Protein AF-A0A4Y1WSR8-F1 (afdb_monomer_lite)

pLDDT: mean 86.35, std 19.09, range [26.94, 98.19]

Organism: NCBI:txid2585118

Foldseek 3Di:
DDPPDPPPVPVPPPPLDPPCVLCVPADPQLVVVLVLLSVQFNADPVLSVLSSVLSVVLVVLVVVQCVVVVNDRDPVNVVVSVVSNLVSCVVRDDLVSLLSSQLVVQQVVLQVQLVVLLVLVVVQDVDDPVLSVLSSVLSSQLRSLLRSLCSSVVVPVPVSVVSSVVSNVVSQVVSCVVGQWHADPVSRIDRNDDPVVPDPPPPPDD

Radius of gyration: 22.35 Å; chains: 1; bounding box: 75×36×57 Å

Secondary structure (DSSP, 8-state):
-------------------TTGGGGS-HHHHHHHHHHHTTS---HHHHHHHHHHHHHHHHHHHHHHHHTTTS--HHHHHHHHHHHHHHHHHHS-HHHHHHHHHHHTHHHHHHHHHHHHHHHTTTS---HHHHHHHHHHHHHHHHHHHHHHHHTTT-HHHHHHHHHHHHHHHHHHHHHHHSEEE-TT--EEE-S-GGGS--------

Structure (mmCIF, N/CA/C/O backbone):
data_AF-A0A4Y1WSR8-F1
#
_entry.id   AF-A0A4Y1WSR8-F1
#
loop_
_atom_site.group_PDB
_atom_site.id
_atom_site.type_symbol
_atom_site.label_atom_id
_atom_site.label_alt_id
_atom_site.label_comp_id
_atom_site.label_asym_id
_atom_site.label_entity_id
_atom_site.label_seq_id
_atom_site.pdbx_PDB_ins_code
_atom_site.Cartn_x
_atom_site.Cartn_y
_atom_site.Cartn_z
_atom_site.occupancy
_atom_site.B_iso_or_equiv
_atom_site.auth_seq_id
_atom_site.auth_comp_id
_atom_site.auth_asym_id
_atom_site.auth_atom_id
_atom_site.pdbx_PDB_model_num
ATOM 1 N N . MET A 1 1 ? 21.497 21.917 -16.983 1.00 28.84 1 MET A N 1
ATOM 2 C CA . MET A 1 1 ? 22.053 20.787 -16.210 1.00 28.84 1 MET A CA 1
ATOM 3 C C . MET A 1 1 ? 21.038 20.398 -15.148 1.00 28.84 1 MET A C 1
ATOM 5 O O . MET A 1 1 ? 20.953 21.061 -14.126 1.00 28.84 1 MET A O 1
ATOM 9 N N . LEU A 1 2 ? 20.196 19.406 -15.445 1.00 28.83 2 LEU A N 1
ATOM 10 C CA . LEU A 1 2 ? 19.227 18.854 -14.498 1.00 28.83 2 LEU A CA 1
ATOM 11 C C . LEU A 1 2 ? 19.956 17.816 -13.648 1.00 28.83 2 LEU A C 1
ATOM 13 O O . LEU A 1 2 ? 20.444 16.814 -14.167 1.00 28.83 2 LEU A O 1
ATOM 17 N N . THR A 1 3 ? 20.083 18.099 -12.360 1.00 31.56 3 THR A N 1
ATOM 18 C CA . THR A 1 3 ? 20.610 17.172 -11.366 1.00 31.56 3 THR A CA 1
ATOM 19 C C . THR A 1 3 ? 19.768 15.896 -11.368 1.00 31.56 3 THR A C 1
ATOM 21 O O . THR A 1 3 ? 18.591 15.886 -11.016 1.00 31.56 3 THR A O 1
ATOM 24 N N . LEU A 1 4 ? 20.404 14.808 -11.807 1.00 37.22 4 LEU A N 1
ATOM 25 C CA . LEU A 1 4 ? 19.963 13.421 -11.699 1.00 37.22 4 LEU A CA 1
ATOM 26 C C . LEU A 1 4 ? 19.852 13.032 -10.218 1.00 37.22 4 LEU A C 1
ATOM 28 O O . LEU A 1 4 ? 20.747 12.420 -9.643 1.00 37.22 4 LEU A O 1
ATOM 32 N N . GLY A 1 5 ? 18.738 13.396 -9.594 1.00 26.94 5 GLY A N 1
ATOM 33 C CA . GLY A 1 5 ? 18.302 12.818 -8.334 1.00 26.94 5 GLY A CA 1
ATOM 34 C C . GLY A 1 5 ? 17.480 11.576 -8.630 1.00 26.94 5 GLY A C 1
ATOM 35 O O . GLY A 1 5 ? 16.286 11.665 -8.903 1.00 26.94 5 GLY A O 1
ATOM 36 N N . VAL A 1 6 ? 18.112 10.406 -8.583 1.00 36.59 6 VAL A N 1
ATOM 37 C CA . VAL A 1 6 ? 17.396 9.152 -8.358 1.00 36.59 6 VAL A CA 1
ATOM 38 C C . VAL A 1 6 ? 16.637 9.343 -7.049 1.00 36.59 6 VAL A C 1
ATOM 40 O O . VAL A 1 6 ? 17.219 9.203 -5.978 1.00 36.59 6 VAL A O 1
ATOM 43 N N . ALA A 1 7 ? 15.343 9.652 -7.118 1.00 33.47 7 ALA A N 1
ATOM 44 C CA . ALA A 1 7 ? 14.437 9.431 -6.003 1.00 33.47 7 ALA A CA 1
ATOM 45 C C . ALA A 1 7 ? 14.239 7.911 -5.864 1.00 33.47 7 ALA A C 1
ATOM 47 O O . ALA A 1 7 ? 13.146 7.371 -5.997 1.00 33.47 7 ALA A O 1
ATOM 48 N N . CYS A 1 8 ? 15.335 7.199 -5.570 1.00 32.06 8 CYS A N 1
ATOM 49 C CA . CYS A 1 8 ? 15.270 6.231 -4.502 1.00 32.06 8 CYS A CA 1
ATOM 50 C C . CYS A 1 8 ? 14.657 7.038 -3.372 1.00 32.06 8 CYS A C 1
ATOM 52 O O . CYS A 1 8 ? 15.312 7.919 -2.815 1.00 32.06 8 CYS A O 1
ATOM 54 N N . TRP A 1 9 ? 13.390 6.779 -3.079 1.00 38.78 9 TRP A N 1
ATOM 55 C CA . TRP A 1 9 ? 12.878 6.995 -1.745 1.00 38.78 9 TRP A CA 1
ATOM 56 C C . TRP A 1 9 ? 13.728 6.085 -0.858 1.00 38.78 9 TRP A C 1
ATOM 58 O O . TRP A 1 9 ? 13.373 4.952 -0.546 1.00 38.78 9 TRP A O 1
ATOM 68 N N . ALA A 1 10 ? 14.950 6.543 -0.575 1.00 32.66 10 ALA A N 1
ATOM 69 C CA . ALA A 1 10 ? 15.704 6.128 0.567 1.00 32.66 10 ALA A CA 1
ATOM 70 C C . ALA A 1 10 ? 14.722 6.393 1.692 1.00 32.66 10 ALA A C 1
ATOM 72 O O . ALA A 1 10 ? 14.373 7.543 1.955 1.00 32.66 10 ALA A O 1
ATOM 73 N N . PHE A 1 11 ? 14.176 5.316 2.248 1.00 42.75 11 PHE A N 1
ATOM 74 C CA . PHE A 1 11 ? 13.565 5.347 3.555 1.00 42.75 11 PHE A CA 1
ATOM 75 C C . PHE A 1 11 ? 14.614 5.994 4.454 1.00 42.75 11 PHE A C 1
ATOM 77 O O . PHE A 1 11 ? 15.554 5.331 4.887 1.00 42.75 11 PHE A O 1
ATOM 84 N N . GLY A 1 12 ? 14.528 7.316 4.619 1.00 34.81 12 GLY A N 1
ATOM 85 C CA . GLY A 1 12 ? 15.306 8.039 5.595 1.00 34.81 12 GLY A CA 1
ATOM 86 C C . GLY A 1 12 ? 14.946 7.378 6.905 1.00 34.81 12 GLY A C 1
ATOM 87 O O . GLY A 1 12 ? 13.800 7.447 7.341 1.00 34.81 12 GLY A O 1
ATOM 88 N N . THR A 1 13 ? 15.896 6.638 7.459 1.00 41.12 13 THR A N 1
ATOM 89 C CA . THR A 1 13 ? 15.778 5.909 8.713 1.00 41.12 13 THR A CA 1
ATOM 90 C C . THR A 1 13 ? 15.752 6.906 9.866 1.00 41.12 13 THR A C 1
ATOM 92 O O . THR A 1 13 ? 16.626 6.894 10.727 1.00 41.12 13 THR A O 1
ATOM 95 N N . GLN A 1 14 ? 14.774 7.810 9.889 1.00 43.62 14 GLN A N 1
ATOM 96 C CA . GLN A 1 14 ? 14.312 8.322 11.163 1.00 43.62 14 GLN A CA 1
ATOM 97 C C . GLN A 1 14 ? 13.523 7.180 11.786 1.00 43.62 14 GLN A C 1
ATOM 99 O O . GLN A 1 14 ? 12.580 6.662 11.186 1.00 43.62 14 GLN A O 1
ATOM 104 N N . ALA A 1 15 ? 14.006 6.708 12.933 1.00 45.59 15 ALA A N 1
ATOM 105 C CA . ALA A 1 15 ? 13.337 5.684 13.709 1.00 45.59 15 ALA A CA 1
ATOM 106 C C . ALA A 1 15 ? 11.872 6.100 13.884 1.00 45.59 15 ALA A C 1
ATOM 108 O O . ALA A 1 15 ? 11.567 7.128 14.476 1.00 45.59 15 ALA A O 1
ATOM 109 N N . GLN A 1 16 ? 10.991 5.314 13.283 1.00 58.09 16 GLN A N 1
ATOM 110 C CA . GLN A 1 16 ? 9.552 5.491 13.305 1.00 58.09 16 GLN A CA 1
ATOM 111 C C . GLN A 1 16 ? 9.063 5.279 14.740 1.00 58.09 16 GLN A C 1
ATOM 113 O O . GLN A 1 16 ? 9.112 4.169 15.274 1.00 58.09 16 GLN A O 1
ATOM 118 N N . THR A 1 17 ? 8.705 6.377 15.400 1.00 67.62 17 THR A N 1
ATOM 119 C CA . THR A 1 17 ? 8.473 6.448 16.843 1.00 67.62 17 THR A CA 1
ATOM 120 C C . THR A 1 17 ? 7.094 5.913 17.191 1.00 67.62 17 THR A C 1
ATOM 122 O O . THR A 1 17 ? 6.162 6.687 17.347 1.00 67.62 17 THR A O 1
ATOM 125 N N . PHE A 1 18 ? 6.954 4.597 17.326 1.00 82.06 18 PHE A N 1
ATOM 126 C CA . PHE A 1 18 ? 5.818 4.010 18.034 1.00 82.06 18 PHE A CA 1
ATOM 127 C C . PHE A 1 18 ? 5.950 4.339 19.529 1.00 82.06 18 PHE A C 1
ATOM 129 O O . PHE A 1 18 ? 6.869 3.842 20.187 1.00 82.06 18 PHE A O 1
ATOM 136 N N . ASP A 1 19 ? 5.085 5.204 20.062 1.00 86.25 19 ASP A N 1
ATOM 137 C CA . ASP A 1 19 ? 5.196 5.658 21.452 1.00 86.25 19 ASP A CA 1
ATOM 138 C C . ASP A 1 19 ? 4.646 4.605 22.422 1.00 86.25 19 ASP A C 1
ATOM 140 O O . ASP A 1 19 ? 3.461 4.566 22.755 1.00 86.25 19 ASP A O 1
ATOM 144 N N . THR A 1 20 ? 5.528 3.725 22.891 1.00 86.56 20 THR A N 1
ATOM 145 C CA . THR A 1 20 ? 5.163 2.618 23.785 1.00 86.56 20 THR A CA 1
ATOM 146 C C . THR A 1 20 ? 4.645 3.074 25.145 1.00 86.56 20 THR A C 1
ATOM 148 O O . THR A 1 20 ? 3.934 2.311 25.795 1.00 86.56 20 THR A O 1
ATOM 151 N N . ARG A 1 21 ? 4.974 4.292 25.594 1.00 88.06 21 ARG A N 1
ATOM 152 C CA . ARG A 1 21 ? 4.503 4.815 26.882 1.00 88.06 21 ARG A CA 1
ATOM 153 C C . ARG A 1 21 ? 3.082 5.334 26.742 1.00 88.06 21 ARG A C 1
ATOM 155 O O . ARG A 1 21 ? 2.209 4.881 27.479 1.00 88.06 21 ARG A O 1
ATOM 162 N N . LEU A 1 22 ? 2.838 6.217 25.774 1.00 88.88 22 LEU A N 1
ATOM 163 C CA . LEU A 1 22 ? 1.511 6.794 25.539 1.00 88.88 22 LEU A CA 1
ATOM 164 C C . LEU A 1 22 ? 0.488 5.745 25.100 1.00 88.88 22 LEU A C 1
ATOM 166 O O . LEU A 1 22 ? -0.683 5.830 25.468 1.00 88.88 22 LEU A O 1
ATOM 170 N N . LEU A 1 23 ? 0.923 4.745 24.332 1.00 91.69 23 LEU A N 1
ATOM 171 C CA . LEU A 1 23 ? 0.034 3.725 23.788 1.00 91.69 23 LEU A CA 1
ATOM 172 C C . LEU A 1 23 ? -0.173 2.525 24.724 1.00 91.69 23 LEU A C 1
ATOM 174 O O . LEU A 1 23 ? -1.034 1.697 24.449 1.00 91.69 23 LEU A O 1
ATOM 178 N N . SER A 1 24 ? 0.548 2.439 25.849 1.00 92.00 24 SER A N 1
ATOM 179 C CA . SER A 1 24 ? 0.442 1.317 26.804 1.00 92.00 24 SER A CA 1
ATOM 180 C C . SER A 1 24 ? -0.959 1.104 27.396 1.00 92.00 24 SER A C 1
ATOM 182 O O . SER A 1 24 ? -1.253 0.023 27.896 1.00 92.00 24 SER A O 1
ATOM 184 N N . GLN A 1 25 ? -1.820 2.120 27.324 1.00 93.12 25 GLN A N 1
ATOM 185 C CA . GLN A 1 25 ? -3.211 2.077 27.781 1.00 93.12 25 GLN A CA 1
ATOM 186 C C . GLN A 1 25 ? -4.185 1.385 26.808 1.00 93.12 25 GLN A C 1
ATOM 188 O O . GLN A 1 25 ? -5.330 1.145 27.181 1.00 93.12 25 GLN A O 1
ATOM 193 N N . TYR A 1 26 ? -3.770 1.101 25.569 1.00 95.75 26 TYR A N 1
ATOM 194 C CA . TYR A 1 26 ? -4.615 0.460 24.558 1.00 95.75 26 TYR A CA 1
ATOM 195 C C . TYR A 1 26 ? -4.362 -1.048 24.474 1.00 95.75 26 TYR A C 1
ATOM 197 O O . TYR A 1 26 ? -3.244 -1.524 24.671 1.00 95.75 26 TYR A O 1
ATOM 205 N N . ASP A 1 27 ? -5.403 -1.796 24.105 1.00 95.00 27 ASP A N 1
ATOM 206 C CA . ASP A 1 27 ? -5.329 -3.243 23.920 1.00 95.00 27 ASP A CA 1
ATOM 207 C C . ASP A 1 27 ? -4.349 -3.650 22.810 1.00 95.00 27 ASP A C 1
ATOM 209 O O . ASP A 1 27 ? -4.151 -2.947 21.815 1.00 95.00 27 ASP A O 1
ATOM 213 N N . ALA A 1 28 ? -3.789 -4.857 22.922 1.00 95.06 28 ALA A N 1
ATOM 214 C CA . ALA A 1 28 ? -2.825 -5.383 21.954 1.00 95.06 28 ALA A CA 1
ATOM 215 C C . ALA A 1 28 ? -3.366 -5.456 20.510 1.00 95.06 28 ALA A C 1
ATOM 217 O O . ALA A 1 28 ? -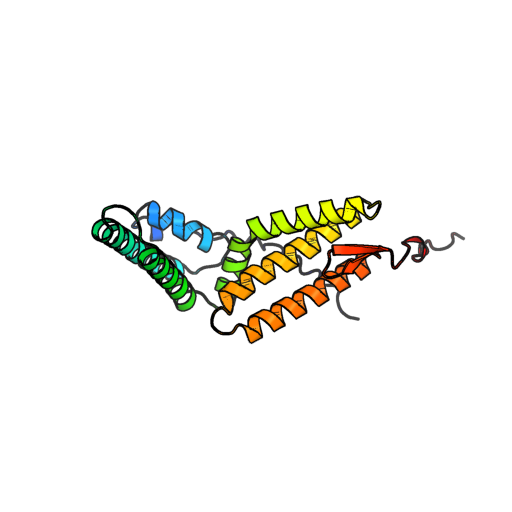2.583 -5.344 19.566 1.00 95.06 28 ALA A O 1
ATOM 218 N N . SER A 1 29 ? -4.681 -5.624 20.321 1.00 95.75 29 SER A N 1
ATOM 219 C CA . SER A 1 29 ? -5.327 -5.566 19.000 1.00 95.75 29 SER A CA 1
ATOM 220 C C . SER A 1 29 ? -5.173 -4.183 18.365 1.00 95.75 29 SER A C 1
ATOM 222 O O . SER A 1 29 ? -4.680 -4.076 17.244 1.00 95.75 29 SER A O 1
ATOM 224 N N . VAL A 1 30 ? -5.466 -3.126 19.128 1.00 96.81 30 VAL A N 1
ATOM 225 C CA . VAL A 1 30 ? -5.297 -1.732 18.702 1.00 96.81 30 VAL A CA 1
ATOM 226 C C . VAL A 1 30 ? -3.841 -1.459 18.335 1.00 96.81 30 VAL A C 1
ATOM 228 O O . VAL A 1 30 ? -3.555 -0.922 17.267 1.00 96.81 30 VAL A O 1
ATOM 231 N N . LEU A 1 31 ? -2.901 -1.882 19.186 1.00 94.81 31 LEU A N 1
ATOM 232 C CA . LEU A 1 31 ? -1.469 -1.686 18.942 1.00 94.81 31 LEU A CA 1
ATOM 233 C C . LEU A 1 31 ? -0.992 -2.403 17.676 1.00 94.81 31 LEU A C 1
ATOM 235 O O . LEU A 1 31 ? -0.209 -1.843 16.908 1.00 94.81 31 LEU A O 1
ATOM 239 N N . ARG A 1 32 ? -1.475 -3.626 17.438 1.00 94.44 32 ARG A N 1
ATOM 240 C CA . ARG A 1 32 ? -1.129 -4.420 16.255 1.00 94.44 32 ARG A CA 1
ATOM 241 C C . ARG A 1 32 ? -1.594 -3.756 14.963 1.00 94.44 32 ARG A C 1
ATOM 243 O O . ARG A 1 32 ? -0.875 -3.819 13.970 1.00 94.44 32 ARG A O 1
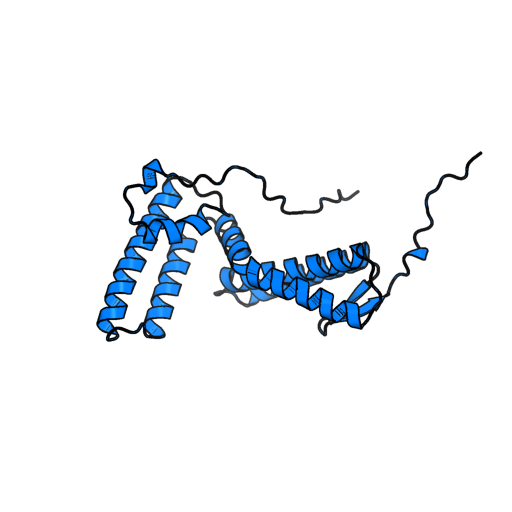ATOM 250 N N . GLU A 1 33 ? -2.768 -3.141 14.974 1.00 93.94 33 GLU A N 1
ATOM 251 C CA . GLU A 1 33 ? -3.332 -2.448 13.813 1.00 93.94 33 GLU A CA 1
ATOM 252 C C . GLU A 1 33 ? -2.756 -1.046 13.608 1.00 93.94 33 GLU A C 1
ATOM 254 O O . GLU A 1 33 ? -2.642 -0.587 12.474 1.00 93.94 33 GLU A O 1
ATOM 259 N N . LEU A 1 34 ? -2.365 -0.370 14.688 1.00 94.19 34 LEU A N 1
ATOM 260 C CA . LEU A 1 34 ? -1.727 0.942 14.631 1.00 94.19 34 LEU A CA 1
ATOM 261 C C . LEU A 1 34 ? -0.267 0.853 14.173 1.00 94.19 34 LEU A C 1
ATOM 263 O O . LEU A 1 34 ? 0.227 1.728 13.463 1.00 94.19 34 LEU A O 1
ATOM 267 N N . TYR A 1 35 ? 0.441 -0.208 14.570 1.00 91.88 35 TYR A N 1
ATOM 268 C CA . TYR A 1 35 ? 1.875 -0.349 14.332 1.00 91.88 35 TYR A CA 1
ATOM 269 C C . TYR A 1 35 ? 2.299 -0.174 12.861 1.00 91.88 35 TYR A C 1
ATOM 271 O O . TYR A 1 35 ? 3.282 0.532 12.634 1.00 91.88 35 TYR A O 1
ATOM 279 N N . PRO A 1 36 ? 1.605 -0.735 11.849 1.00 89.69 36 PRO A N 1
ATOM 280 C CA . PRO A 1 36 ? 1.933 -0.494 10.446 1.00 89.69 36 PRO A CA 1
ATOM 281 C C . PRO A 1 36 ? 1.766 0.961 9.997 1.00 89.69 36 PRO A C 1
ATOM 283 O O . PRO A 1 36 ? 2.411 1.355 9.037 1.00 89.69 36 PRO A O 1
ATOM 286 N N . VAL A 1 37 ? 0.921 1.761 10.649 1.00 91.06 37 VAL A N 1
ATOM 287 C CA . VAL A 1 37 ? 0.815 3.196 10.343 1.00 91.06 37 VAL A CA 1
ATOM 288 C C . VAL A 1 37 ? 1.990 3.956 10.961 1.00 91.06 37 VAL A C 1
ATOM 290 O O . VAL A 1 37 ? 2.530 4.856 10.326 1.00 91.06 37 VAL A O 1
ATOM 293 N N . CYS A 1 38 ? 2.407 3.591 12.180 1.00 90.19 38 CYS A N 1
ATOM 294 C CA . CYS A 1 38 ? 3.503 4.262 12.892 1.00 90.19 38 CYS A CA 1
ATOM 295 C C . CYS A 1 38 ? 4.895 3.881 12.395 1.00 90.19 38 CYS A C 1
ATOM 297 O O . CYS A 1 38 ? 5.764 4.736 12.257 1.00 90.19 38 CYS A O 1
ATOM 299 N N . ARG A 1 39 ? 5.121 2.593 12.120 1.00 87.44 39 ARG A N 1
ATOM 300 C CA . ARG A 1 39 ? 6.135 2.162 11.152 1.00 87.44 39 ARG A CA 1
ATOM 301 C C . ARG A 1 39 ? 5.727 2.779 9.811 1.00 87.44 39 ARG A C 1
ATOM 303 O O . ARG A 1 39 ? 4.610 3.169 9.664 1.00 87.44 39 ARG A O 1
ATOM 310 N N . HIS A 1 40 ? 6.511 2.877 8.769 1.00 84.12 40 HIS A N 1
ATOM 311 C CA . HIS A 1 40 ? 6.108 3.418 7.454 1.00 84.12 40 HIS A CA 1
ATOM 312 C C . HIS A 1 40 ? 5.659 4.883 7.359 1.00 84.12 40 HIS A C 1
ATOM 314 O O . HIS A 1 40 ? 5.944 5.444 6.308 1.00 84.12 40 HIS A O 1
ATOM 320 N N . THR A 1 41 ? 5.072 5.539 8.368 1.00 84.38 41 THR A N 1
ATOM 321 C CA . THR A 1 41 ? 4.786 6.988 8.338 1.00 84.38 41 THR A CA 1
ATOM 322 C C . THR A 1 41 ? 5.218 7.704 9.613 1.00 84.38 41 THR A C 1
ATOM 324 O O . THR A 1 41 ? 5.143 7.166 10.714 1.00 84.38 41 THR A O 1
ATOM 327 N N . THR A 1 42 ? 5.698 8.939 9.473 1.00 84.56 42 THR A N 1
ATOM 328 C CA . THR A 1 42 ? 6.091 9.762 10.622 1.00 84.56 42 THR A CA 1
ATOM 329 C C . THR A 1 42 ? 4.850 10.407 11.225 1.00 84.56 42 THR A C 1
ATOM 331 O O . THR A 1 42 ? 4.467 11.499 10.814 1.00 84.56 42 THR A O 1
ATOM 334 N N . VAL A 1 43 ? 4.211 9.728 12.175 1.00 87.31 43 VAL A N 1
ATOM 335 C CA . VAL A 1 43 ? 3.028 10.219 12.902 1.00 87.31 43 VAL A CA 1
ATOM 336 C C . VAL A 1 43 ? 3.407 10.823 14.250 1.00 87.31 43 VAL A C 1
ATOM 338 O O . VAL A 1 43 ? 4.173 10.234 15.018 1.00 87.31 43 VAL A O 1
ATOM 341 N N . SER A 1 44 ? 2.846 11.992 14.561 1.00 91.06 44 SER A N 1
ATOM 342 C CA . SER A 1 44 ? 3.041 12.636 15.863 1.00 91.06 44 SER A CA 1
ATOM 343 C C . SER A 1 44 ? 2.414 11.812 16.993 1.00 91.06 44 SER A C 1
ATOM 345 O O . SER A 1 44 ? 1.518 11.001 16.764 1.00 91.06 44 SER A O 1
ATOM 347 N N . ALA A 1 45 ? 2.848 12.040 18.234 1.00 91.25 45 ALA A N 1
ATOM 348 C CA . ALA A 1 45 ? 2.255 11.400 19.410 1.00 91.25 45 ALA A CA 1
ATOM 349 C C . ALA A 1 45 ? 0.731 11.625 19.496 1.00 91.25 45 ALA A C 1
ATOM 351 O O . ALA A 1 45 ? -0.027 10.701 19.786 1.00 91.25 45 ALA A O 1
ATOM 352 N N . GLU A 1 46 ? 0.270 12.836 19.169 1.00 93.38 46 GLU A N 1
ATOM 353 C CA . GLU A 1 46 ? -1.156 13.166 19.117 1.00 93.38 46 GLU A CA 1
ATOM 354 C C . GLU A 1 46 ? -1.888 12.363 18.033 1.00 93.38 46 GLU A C 1
ATOM 356 O O . GLU A 1 46 ? -2.936 11.773 18.300 1.00 93.38 46 GLU A O 1
ATOM 361 N N . GLN A 1 47 ? -1.320 12.282 16.823 1.00 95.12 47 GLN A N 1
ATOM 362 C CA . GLN A 1 47 ? -1.885 11.477 15.737 1.00 95.12 47 GLN A CA 1
ATOM 363 C C . GLN A 1 47 ? -1.965 9.997 16.129 1.00 95.12 47 GLN A C 1
ATOM 365 O O . GLN A 1 47 ? -2.976 9.356 15.857 1.00 95.12 47 GLN A O 1
ATOM 370 N N . GLN A 1 48 ? -0.948 9.462 16.811 1.00 94.81 48 GLN A N 1
ATOM 371 C CA . GLN A 1 48 ? -0.937 8.073 17.283 1.00 94.81 48 GLN A CA 1
ATOM 372 C C . GLN A 1 48 ? -2.066 7.786 18.270 1.00 94.81 48 GLN A C 1
ATOM 374 O O . GLN A 1 48 ? -2.757 6.784 18.115 1.00 94.81 48 GLN A O 1
ATOM 379 N N . VAL A 1 49 ? -2.298 8.670 19.244 1.00 95.62 49 VAL A N 1
ATOM 380 C CA . VAL A 1 49 ? -3.400 8.527 20.211 1.00 95.62 49 VAL A CA 1
ATOM 381 C C . VAL A 1 49 ? -4.757 8.635 19.513 1.00 95.62 49 VAL A C 1
ATOM 383 O O . VAL A 1 49 ? -5.635 7.805 19.742 1.00 95.62 49 VAL A O 1
ATOM 386 N N . ARG A 1 50 ? -4.930 9.609 18.608 1.00 97.31 50 ARG A N 1
ATOM 387 C CA . ARG A 1 50 ? -6.174 9.754 17.833 1.00 97.31 50 ARG A CA 1
ATOM 388 C C . ARG A 1 50 ? -6.450 8.522 16.970 1.00 97.31 50 ARG A C 1
ATOM 390 O O . ARG A 1 50 ? -7.587 8.057 16.928 1.00 97.31 50 ARG A O 1
ATOM 397 N N . LEU A 1 51 ? -5.427 7.975 16.311 1.00 96.75 51 LEU A N 1
ATOM 398 C CA . LEU A 1 51 ? -5.554 6.750 15.521 1.00 96.75 51 LEU A CA 1
ATOM 399 C C . LEU A 1 51 ? -5.879 5.554 16.415 1.00 96.75 51 LEU A C 1
ATOM 401 O O . LEU A 1 51 ? -6.811 4.823 16.102 1.00 96.75 51 LEU A O 1
ATOM 405 N N . ALA A 1 52 ? -5.178 5.380 17.538 1.00 96.81 52 ALA A N 1
ATOM 406 C CA . ALA A 1 52 ? -5.454 4.312 18.498 1.00 96.81 52 ALA A CA 1
ATOM 407 C C .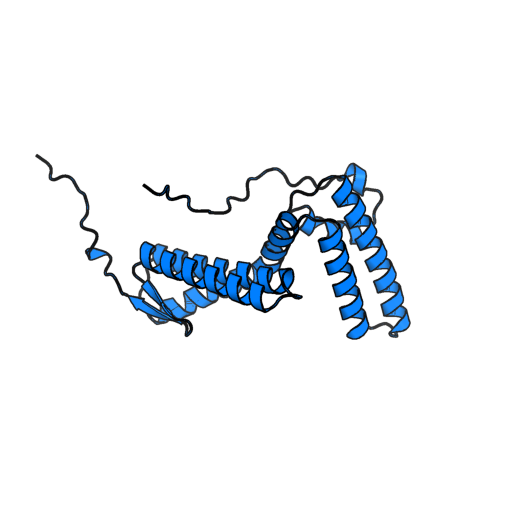 ALA A 1 52 ? -6.916 4.337 18.965 1.00 96.81 52 ALA A C 1
ATOM 409 O O . ALA A 1 52 ? -7.578 3.302 19.014 1.00 96.81 52 ALA A O 1
ATOM 410 N N . GLU A 1 53 ? -7.447 5.527 19.241 1.00 97.88 53 GLU A N 1
ATOM 411 C CA . GLU A 1 53 ? -8.835 5.704 19.651 1.00 97.88 53 GLU A CA 1
ATOM 412 C C . GLU A 1 53 ? -9.832 5.368 18.533 1.00 97.88 53 GLU A C 1
ATOM 414 O O . GLU A 1 53 ? -10.813 4.666 18.778 1.00 97.88 53 GLU A O 1
ATOM 419 N N . ARG A 1 54 ? -9.571 5.790 17.289 1.00 98.19 54 ARG A N 1
ATOM 420 C CA . ARG A 1 54 ? -10.407 5.406 16.138 1.00 98.19 54 ARG A CA 1
ATOM 421 C C . ARG A 1 54 ? -10.390 3.897 15.889 1.00 98.19 54 ARG A C 1
ATOM 423 O O . ARG A 1 54 ? -11.443 3.319 15.645 1.00 98.19 54 ARG A O 1
ATOM 430 N N . ILE A 1 55 ? -9.228 3.262 16.020 1.00 97.62 55 ILE A N 1
ATOM 431 C CA . ILE A 1 55 ? -9.065 1.807 15.895 1.00 97.62 55 ILE A CA 1
ATOM 432 C C . ILE A 1 55 ? -9.822 1.084 17.013 1.00 97.62 55 ILE A C 1
ATOM 434 O O . ILE A 1 55 ? -10.509 0.099 16.767 1.00 97.62 55 ILE A O 1
ATOM 438 N N . ARG A 1 56 ? -9.756 1.588 18.249 1.00 97.75 56 ARG A N 1
ATOM 439 C CA . ARG A 1 56 ? -10.527 1.044 19.373 1.00 97.75 56 ARG A CA 1
ATOM 440 C C . ARG A 1 56 ? -12.032 1.097 19.096 1.00 97.75 56 ARG A C 1
ATOM 442 O O . ARG A 1 56 ? -12.725 0.112 19.332 1.00 97.75 56 ARG A O 1
ATOM 449 N N . GLN A 1 57 ? -12.532 2.219 18.575 1.00 97.81 57 GLN A N 1
ATOM 450 C CA . GLN A 1 57 ? -13.940 2.382 18.190 1.00 97.81 57 GLN A CA 1
ATOM 451 C C . GLN A 1 57 ? -14.342 1.423 17.063 1.00 97.81 57 GLN A C 1
ATOM 453 O O . GLN A 1 57 ? -15.396 0.796 17.144 1.00 97.81 57 GLN A O 1
ATOM 458 N N . GLU A 1 58 ? -13.496 1.267 16.045 1.00 97.50 58 GLU A N 1
ATOM 459 C CA . GLU A 1 58 ? -13.694 0.296 14.965 1.00 97.50 58 GLU A CA 1
ATOM 460 C C . GLU A 1 58 ? -13.735 -1.144 15.495 1.00 97.50 58 GLU A C 1
ATOM 462 O O . GLU A 1 58 ? -14.633 -1.896 15.131 1.00 97.50 58 GLU A O 1
ATOM 467 N N . ASN A 1 59 ? -12.851 -1.514 16.425 1.00 97.19 59 ASN A N 1
ATOM 468 C CA . ASN A 1 59 ? -12.820 -2.851 17.026 1.00 97.19 59 ASN A CA 1
ATOM 469 C C . ASN A 1 59 ? -14.057 -3.152 17.881 1.00 97.19 59 ASN A C 1
ATOM 471 O O . ASN A 1 59 ? -14.586 -4.267 17.842 1.00 97.19 59 ASN A O 1
ATOM 475 N N . LEU A 1 60 ? -14.560 -2.160 18.622 1.00 97.00 60 LEU A N 1
ATOM 476 C CA . LEU A 1 60 ? -15.843 -2.279 19.320 1.00 97.00 60 LEU A CA 1
ATOM 477 C C . LEU A 1 60 ? -16.988 -2.467 18.321 1.00 97.00 60 LEU A C 1
ATOM 479 O O . LEU A 1 60 ? -17.818 -3.360 18.494 1.00 97.00 60 LEU A O 1
ATOM 483 N N . ARG A 1 61 ? -16.989 -1.683 17.237 1.00 97.56 61 ARG A N 1
ATOM 484 C CA . ARG A 1 61 ? -17.997 -1.785 16.183 1.00 97.56 61 ARG A CA 1
ATOM 485 C C . ARG A 1 61 ? -17.955 -3.135 15.471 1.00 97.56 61 ARG A C 1
ATOM 487 O O . ARG A 1 61 ? -18.999 -3.730 15.236 1.00 97.56 61 ARG A O 1
ATOM 494 N N . PHE A 1 62 ? -16.769 -3.661 15.192 1.00 97.06 62 PHE A N 1
ATOM 495 C CA . PHE A 1 62 ? -16.576 -4.996 14.633 1.00 97.06 62 PHE A CA 1
ATOM 496 C C . PHE A 1 62 ? -17.209 -6.078 15.518 1.00 97.06 62 PHE A C 1
ATOM 498 O O . PHE A 1 62 ? -17.949 -6.926 15.019 1.00 97.06 62 PHE A O 1
ATOM 505 N N . ALA A 1 63 ? -16.986 -6.026 16.836 1.00 95.88 63 ALA A N 1
ATOM 506 C CA . ALA A 1 63 ? -17.580 -6.981 17.772 1.00 95.88 63 ALA A CA 1
ATOM 507 C C . ALA A 1 63 ? -19.119 -6.894 17.811 1.00 95.88 63 ALA A C 1
ATOM 509 O O . ALA A 1 63 ? -19.799 -7.920 17.919 1.00 95.88 63 ALA A O 1
ATOM 510 N N . GLU A 1 64 ? -19.680 -5.687 17.703 1.00 97.00 64 GLU A N 1
ATOM 511 C CA . GLU A 1 64 ? -21.127 -5.485 17.570 1.00 97.00 64 GLU A CA 1
ATOM 512 C C . GLU A 1 64 ? -21.669 -6.074 16.266 1.00 97.00 64 GLU A C 1
ATOM 514 O O . GLU A 1 64 ? -22.645 -6.821 16.303 1.00 97.00 64 GLU A O 1
ATOM 519 N N . LEU A 1 65 ? -21.030 -5.769 15.133 1.00 96.75 65 LEU A N 1
ATOM 520 C CA . LEU A 1 65 ? -21.460 -6.225 13.811 1.00 96.75 65 LEU A CA 1
ATOM 521 C C . LEU A 1 65 ? -21.418 -7.751 13.708 1.00 96.75 65 LEU A C 1
ATOM 523 O O . LEU A 1 65 ? -22.401 -8.347 13.284 1.00 96.75 65 LEU A O 1
ATOM 527 N N . ILE A 1 66 ? -20.362 -8.404 14.207 1.00 95.25 66 ILE A N 1
ATOM 528 C CA . ILE A 1 66 ? -20.303 -9.874 14.259 1.00 95.25 66 ILE A CA 1
ATOM 529 C C . ILE A 1 66 ? -21.478 -10.458 15.042 1.00 95.25 66 ILE A C 1
ATOM 531 O O . ILE A 1 66 ? -22.063 -11.453 14.618 1.00 95.25 66 ILE A O 1
ATOM 535 N N . ARG A 1 67 ? -21.845 -9.865 16.184 1.00 95.06 67 ARG A N 1
ATOM 536 C CA . ARG A 1 67 ? -23.008 -10.327 16.952 1.00 95.06 67 ARG A CA 1
ATOM 537 C C . ARG A 1 67 ? -24.311 -10.137 16.181 1.00 95.06 67 ARG A C 1
ATOM 539 O O . ARG A 1 67 ? -25.143 -11.040 16.190 1.00 95.06 67 ARG A O 1
ATOM 546 N N . CYS A 1 68 ? -24.496 -8.976 15.556 1.00 93.88 68 CYS A N 1
ATOM 547 C CA . CYS A 1 68 ? -25.692 -8.662 14.775 1.00 93.88 68 CYS A CA 1
ATOM 548 C C . CYS A 1 68 ? -25.841 -9.579 13.555 1.00 93.88 68 CYS A C 1
ATOM 550 O O . CYS A 1 68 ? -26.950 -10.008 13.250 1.00 93.88 68 CYS A O 1
ATOM 552 N N . ASP A 1 69 ? -24.726 -9.940 12.923 1.00 92.50 69 ASP A N 1
ATOM 553 C CA . ASP A 1 69 ? -24.686 -10.773 11.721 1.00 92.50 69 ASP A CA 1
ATOM 554 C C . ASP A 1 69 ? -24.647 -12.287 12.038 1.00 92.50 69 ASP A C 1
ATOM 556 O O . ASP A 1 69 ? -24.384 -13.119 11.171 1.00 92.50 69 ASP A O 1
ATOM 560 N N . GLY A 1 70 ? -24.906 -12.684 13.290 1.00 91.00 70 GLY A N 1
ATOM 561 C CA . GLY A 1 70 ? -25.010 -14.096 13.676 1.00 91.00 70 GLY A CA 1
ATOM 562 C C . GLY A 1 70 ? -23.671 -14.839 13.742 1.00 91.00 70 GLY A C 1
ATOM 563 O O . GLY A 1 70 ? -23.630 -16.056 13.575 1.00 91.00 70 GLY A O 1
ATOM 564 N N . GLY A 1 71 ? -22.575 -14.125 13.998 1.00 92.75 71 GLY A N 1
ATOM 565 C CA . GLY A 1 71 ? -21.230 -14.683 14.153 1.00 92.75 71 GLY A CA 1
ATOM 566 C C . GLY A 1 71 ? -20.360 -14.629 12.894 1.00 92.75 71 GLY A C 1
ATOM 567 O O . GLY A 1 71 ? -19.210 -15.060 12.948 1.00 92.75 71 GLY A O 1
ATOM 568 N N . VAL A 1 72 ? -20.869 -14.096 11.779 1.00 91.88 72 VAL A N 1
ATOM 569 C CA . VAL A 1 72 ? -20.134 -13.961 10.512 1.00 91.88 72 VAL A CA 1
ATOM 570 C C . VAL A 1 72 ? -20.280 -12.538 10.008 1.00 91.88 72 VAL A C 1
ATOM 572 O O . VAL A 1 72 ? -21.393 -12.087 9.805 1.00 91.88 72 VAL A O 1
ATOM 575 N N . LEU A 1 73 ? -19.173 -11.840 9.766 1.00 92.81 73 LEU A N 1
ATOM 576 C CA . LEU A 1 73 ? -19.222 -10.467 9.269 1.00 92.81 73 LEU A CA 1
ATOM 577 C C . LEU A 1 73 ? -19.837 -10.422 7.859 1.00 92.81 73 LEU A C 1
ATOM 579 O O . LEU A 1 73 ? -19.295 -11.014 6.923 1.00 92.81 73 LEU A O 1
ATOM 583 N N . ALA A 1 74 ? -20.965 -9.730 7.702 1.00 94.25 74 ALA A N 1
ATOM 584 C CA . ALA A 1 74 ? -21.614 -9.578 6.405 1.00 94.25 74 ALA A CA 1
ATOM 585 C C . ALA A 1 74 ? -20.831 -8.610 5.487 1.00 94.25 74 ALA A C 1
ATOM 587 O O . ALA A 1 74 ? -20.184 -7.684 5.981 1.00 94.25 74 ALA A O 1
ATOM 588 N N . PRO A 1 75 ? -20.952 -8.713 4.145 1.00 95.75 75 PRO A N 1
ATOM 589 C CA . PRO A 1 75 ? -20.247 -7.813 3.219 1.00 95.75 75 PRO A CA 1
ATOM 590 C C . PRO A 1 75 ? -20.550 -6.317 3.425 1.00 95.75 75 PRO A C 1
ATOM 592 O O . PRO A 1 75 ? -19.697 -5.456 3.204 1.00 95.75 75 PRO A O 1
ATOM 595 N N . ALA A 1 76 ? -21.774 -5.987 3.854 1.00 94.69 76 ALA A N 1
ATOM 596 C CA . ALA A 1 76 ? -22.156 -4.610 4.171 1.00 94.69 76 ALA A CA 1
ATOM 597 C C . ALA A 1 76 ? -21.431 -4.093 5.426 1.00 94.69 76 ALA A C 1
ATOM 599 O O . ALA A 1 76 ? -20.935 -2.967 5.419 1.00 94.69 76 ALA A O 1
ATOM 600 N N . SER A 1 77 ? -21.322 -4.936 6.454 1.00 95.88 77 SER A N 1
ATOM 601 C CA . SER A 1 77 ? -20.598 -4.669 7.699 1.00 95.88 77 SER A CA 1
ATOM 602 C C . SER A 1 77 ? -19.093 -4.519 7.463 1.00 95.88 77 SER A C 1
ATOM 604 O O . SER A 1 77 ? -18.468 -3.606 7.993 1.00 95.88 77 SER A O 1
ATOM 606 N N . GLU A 1 78 ? -18.511 -5.354 6.600 1.00 94.94 78 GLU A N 1
ATOM 607 C CA . GLU A 1 78 ? -17.116 -5.218 6.163 1.00 94.94 78 GLU A CA 1
ATOM 608 C C . GLU A 1 78 ? -16.880 -3.878 5.450 1.00 94.94 78 GLU A C 1
ATOM 610 O O . GLU A 1 78 ? -15.971 -3.130 5.805 1.00 94.94 78 GLU A O 1
ATOM 615 N N . THR A 1 79 ? -17.772 -3.509 4.524 1.00 94.38 79 THR A N 1
ATOM 616 C CA . THR A 1 79 ? -17.713 -2.211 3.831 1.00 94.38 79 THR A CA 1
ATOM 617 C C . THR A 1 79 ? -17.845 -1.027 4.801 1.00 94.38 79 THR A C 1
ATOM 619 O O . THR A 1 79 ? -17.257 0.033 4.573 1.00 94.38 79 THR A O 1
ATOM 622 N N . GLU A 1 80 ? -18.640 -1.161 5.866 1.00 95.62 80 GLU A N 1
ATOM 623 C CA . GLU A 1 80 ? -18.767 -0.141 6.913 1.00 95.62 80 GLU A CA 1
ATOM 624 C C . GLU A 1 80 ? -17.440 0.059 7.653 1.00 95.62 80 GLU A C 1
ATOM 626 O O . GLU A 1 80 ? -16.970 1.195 7.752 1.00 95.62 80 GLU A O 1
ATOM 631 N N . LEU A 1 81 ? -16.805 -1.026 8.100 1.00 96.50 81 LEU A N 1
ATOM 632 C CA . LEU A 1 81 ? -15.522 -0.977 8.807 1.00 96.50 81 LEU A CA 1
ATOM 633 C C . LEU A 1 81 ? -14.404 -0.416 7.918 1.00 96.50 81 LEU A C 1
ATOM 635 O O . LEU A 1 81 ? -13.678 0.482 8.343 1.00 96.50 81 LEU A O 1
ATOM 639 N N . GLU A 1 82 ? -14.333 -0.834 6.649 1.00 92.81 82 GLU A N 1
ATOM 640 C CA . GLU A 1 82 ? -13.389 -0.260 5.680 1.00 92.81 82 GLU A CA 1
ATOM 641 C C . GLU A 1 82 ? -13.550 1.261 5.557 1.00 92.81 82 GLU A C 1
ATOM 643 O O . GLU A 1 82 ? -12.564 2.002 5.547 1.00 92.81 82 GLU A O 1
ATOM 648 N N . ARG A 1 83 ? -14.795 1.755 5.502 1.00 93.25 83 ARG A N 1
ATOM 649 C CA . ARG A 1 83 ? -15.066 3.199 5.463 1.00 93.25 83 ARG A CA 1
ATOM 650 C C . ARG A 1 83 ? -14.670 3.886 6.762 1.00 93.25 83 ARG A C 1
ATOM 652 O O . ARG A 1 83 ? -14.148 4.997 6.701 1.00 93.25 83 ARG A O 1
ATOM 659 N N . MET A 1 84 ? -14.912 3.267 7.917 1.00 96.69 84 MET A N 1
ATOM 660 C CA . MET A 1 84 ? -14.478 3.811 9.207 1.00 96.69 84 MET A CA 1
ATOM 661 C C . MET A 1 84 ? -12.958 3.987 9.236 1.00 96.69 84 MET A C 1
ATOM 663 O O . MET A 1 84 ? -12.485 5.077 9.572 1.00 96.69 84 MET A O 1
ATOM 667 N N . ARG A 1 85 ? -12.206 2.969 8.802 1.00 94.81 85 ARG A N 1
ATOM 668 C CA . ARG A 1 85 ? -10.744 3.022 8.706 1.00 94.81 85 ARG A CA 1
ATOM 669 C C . ARG A 1 85 ? -10.270 4.093 7.727 1.00 94.81 85 ARG A C 1
ATOM 671 O O . ARG A 1 85 ? -9.439 4.924 8.093 1.00 94.81 85 ARG A O 1
ATOM 678 N N . ASP A 1 86 ? -10.807 4.105 6.508 1.00 92.31 86 ASP A N 1
ATOM 679 C CA . ASP A 1 86 ? -10.437 5.077 5.473 1.00 92.31 86 ASP A CA 1
ATOM 680 C C . ASP A 1 86 ? -10.710 6.521 5.936 1.00 92.31 86 ASP A C 1
ATOM 682 O O . ASP A 1 86 ? -9.885 7.413 5.719 1.00 92.31 86 ASP A O 1
ATOM 686 N N . ASN A 1 87 ? -11.841 6.758 6.607 1.00 94.44 87 ASN A N 1
ATOM 687 C CA . ASN A 1 87 ? -12.199 8.072 7.141 1.00 94.44 87 ASN A CA 1
ATOM 688 C C . ASN A 1 87 ? -11.274 8.489 8.287 1.00 94.44 87 ASN A C 1
ATOM 690 O O . ASN A 1 87 ? -10.795 9.621 8.290 1.00 94.44 87 ASN A O 1
ATOM 694 N N . ALA A 1 88 ? -10.980 7.585 9.226 1.00 96.38 88 ALA A N 1
ATOM 695 C CA . ALA A 1 88 ? -10.068 7.860 10.332 1.00 96.38 88 ALA A CA 1
ATOM 696 C C . ALA A 1 88 ? -8.670 8.250 9.829 1.00 96.38 88 ALA A C 1
ATOM 698 O O . ALA A 1 88 ? -8.095 9.237 10.288 1.00 96.38 88 ALA A O 1
ATOM 699 N N . LEU A 1 89 ? -8.145 7.512 8.846 1.00 95.19 89 LEU A N 1
ATOM 700 C CA . LEU A 1 89 ? -6.849 7.808 8.240 1.00 95.19 89 LEU A CA 1
ATOM 701 C C . LEU A 1 89 ? -6.853 9.173 7.537 1.00 95.19 89 LEU A C 1
ATOM 703 O O . LEU A 1 89 ? -5.932 9.955 7.751 1.00 95.19 89 LEU A O 1
ATOM 707 N N . ARG A 1 90 ? -7.889 9.490 6.748 1.00 94.50 90 ARG A N 1
ATOM 708 C CA . ARG A 1 90 ? -8.020 10.789 6.055 1.00 94.50 90 ARG A CA 1
ATOM 709 C C . ARG A 1 90 ? -8.201 11.975 7.000 1.00 94.50 90 ARG A C 1
ATOM 711 O O . ARG A 1 90 ? -7.767 13.071 6.674 1.00 94.50 90 ARG A O 1
ATOM 718 N N . GLU A 1 91 ? -8.870 11.773 8.130 1.00 96.00 91 GLU A N 1
ATOM 719 C CA . GLU A 1 91 ? -9.112 12.827 9.121 1.00 96.00 91 GLU A CA 1
ATOM 720 C C . GLU A 1 91 ? -7.850 13.155 9.935 1.00 96.00 91 GLU A C 1
ATOM 722 O O . GLU A 1 91 ? -7.650 14.299 10.345 1.00 96.00 91 GLU A O 1
ATOM 727 N N . ILE A 1 92 ? -7.018 12.148 10.222 1.00 96.88 92 ILE A N 1
ATOM 728 C CA . ILE A 1 92 ? -5.903 12.285 11.170 1.00 96.88 92 ILE A CA 1
ATOM 729 C C . ILE A 1 92 ? -4.561 12.498 10.463 1.00 96.88 92 ILE A C 1
ATOM 731 O O . ILE A 1 92 ? -3.711 13.228 10.982 1.00 96.88 92 ILE A O 1
ATOM 735 N N . LEU A 1 93 ? -4.345 11.860 9.312 1.00 95.06 93 LEU A N 1
ATOM 736 C CA . LEU A 1 93 ? -3.092 11.949 8.567 1.00 95.06 93 LEU A CA 1
ATOM 737 C C . LEU A 1 93 ? -3.118 13.105 7.569 1.00 95.06 93 LEU A C 1
ATOM 739 O O . LEU A 1 93 ? -4.148 13.420 6.977 1.00 95.06 93 LEU A O 1
ATOM 743 N N . THR A 1 94 ? -1.951 13.698 7.325 1.00 94.88 94 THR A N 1
ATOM 744 C CA . THR A 1 94 ? -1.766 14.590 6.177 1.00 94.88 94 THR A CA 1
ATOM 745 C C . THR A 1 94 ? -1.849 13.800 4.871 1.00 94.88 94 THR A C 1
ATOM 747 O O . THR A 1 94 ? -1.656 12.581 4.849 1.00 94.88 94 THR A O 1
ATOM 750 N N . GLU A 1 95 ? -2.080 14.490 3.753 1.00 93.12 95 GLU A N 1
ATOM 751 C CA . GLU A 1 95 ? -2.100 13.856 2.429 1.00 93.12 95 GLU A CA 1
ATOM 752 C C . GLU A 1 95 ? -0.809 13.078 2.130 1.00 93.12 95 GLU A C 1
ATOM 754 O O . GLU A 1 95 ? -0.854 11.955 1.628 1.00 93.12 95 GLU A O 1
ATOM 759 N N . GLU A 1 96 ? 0.345 13.641 2.498 1.00 91.69 96 GLU A N 1
ATOM 760 C CA . GLU A 1 96 ? 1.652 13.009 2.305 1.00 91.69 96 GLU A CA 1
ATOM 761 C C . GLU A 1 96 ? 1.811 11.739 3.147 1.00 91.69 96 GLU A C 1
ATOM 763 O O . GLU A 1 96 ? 2.217 10.699 2.620 1.00 91.69 96 GLU A O 1
ATOM 768 N N . GLN A 1 97 ? 1.447 11.801 4.434 1.00 93.50 97 GLN A N 1
ATOM 769 C CA . GLN A 1 97 ? 1.471 10.647 5.337 1.00 93.50 97 GLN A CA 1
ATOM 770 C C . GLN A 1 97 ? 0.537 9.546 4.826 1.00 93.50 97 GLN A C 1
ATOM 772 O O . GLN A 1 97 ? 0.929 8.382 4.742 1.00 93.50 97 GLN A O 1
ATOM 777 N N . LEU A 1 98 ? -0.682 9.909 4.424 1.00 94.31 98 LEU A N 1
ATOM 778 C CA . LEU A 1 98 ? -1.671 8.964 3.919 1.00 94.31 98 LEU A CA 1
ATOM 779 C C . LEU A 1 98 ? -1.193 8.270 2.639 1.00 94.31 98 LEU A C 1
ATOM 781 O O . LEU A 1 98 ? -1.291 7.049 2.509 1.00 94.31 98 LEU A O 1
ATOM 785 N N . LEU A 1 99 ? -0.627 9.031 1.700 1.00 92.62 99 LEU A N 1
ATOM 786 C CA . LEU A 1 99 ? -0.087 8.475 0.464 1.00 92.62 99 LEU A CA 1
ATOM 787 C C . LEU A 1 99 ? 1.113 7.556 0.738 1.00 92.62 99 LEU A C 1
ATOM 789 O O . LEU A 1 99 ? 1.245 6.507 0.105 1.00 92.62 99 LEU A O 1
ATOM 793 N N . GLN A 1 100 ? 1.974 7.911 1.695 1.00 91.62 100 GLN A N 1
ATOM 794 C CA . GLN A 1 100 ? 3.080 7.061 2.139 1.00 91.62 100 GLN A CA 1
ATOM 795 C C . GLN A 1 100 ? 2.580 5.746 2.753 1.00 91.62 1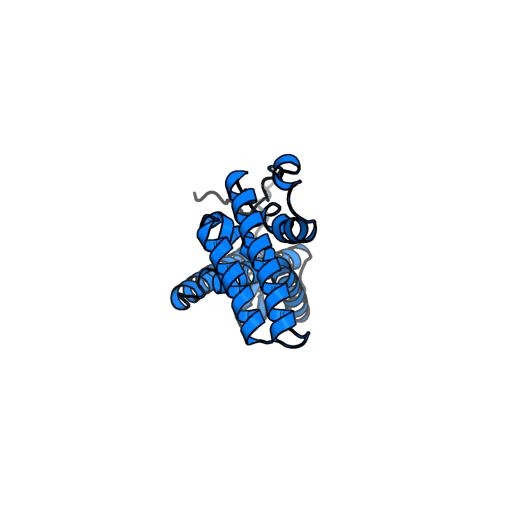00 GLN A C 1
ATOM 797 O O . GLN A 1 100 ? 3.108 4.681 2.424 1.00 91.62 100 GLN A O 1
ATOM 802 N N . TYR A 1 101 ? 1.534 5.799 3.577 1.00 93.00 101 TYR A N 1
ATOM 803 C CA . TYR A 1 101 ? 0.899 4.609 4.136 1.00 93.00 101 TYR A CA 1
ATOM 804 C C . TYR A 1 101 ? 0.305 3.709 3.039 1.00 93.00 101 TYR A C 1
ATOM 806 O O . TYR A 1 101 ? 0.589 2.512 2.994 1.00 93.00 101 TYR A O 1
ATOM 814 N N . TYR A 1 102 ? -0.431 4.268 2.076 1.00 94.62 102 TYR A N 1
ATOM 815 C CA . TYR A 1 102 ? -1.004 3.478 0.978 1.00 94.62 102 TYR A CA 1
ATOM 816 C C . TYR A 1 102 ? 0.052 2.874 0.044 1.00 94.62 102 TYR A C 1
ATOM 818 O O . TYR A 1 102 ? -0.122 1.763 -0.458 1.00 94.62 102 TYR A O 1
ATOM 826 N N . ARG A 1 103 ? 1.191 3.548 -0.152 1.00 94.44 103 ARG A N 1
ATOM 827 C CA . ARG A 1 103 ? 2.355 2.956 -0.835 1.00 94.44 103 ARG A CA 1
ATOM 828 C C . ARG A 1 103 ? 2.909 1.751 -0.082 1.00 94.44 103 ARG A C 1
ATOM 830 O O . ARG A 1 103 ? 3.396 0.818 -0.721 1.00 94.44 103 ARG A O 1
ATOM 837 N N . TYR A 1 104 ? 2.868 1.767 1.249 1.00 91.81 104 TYR A N 1
ATOM 838 C CA . TYR A 1 104 ? 3.275 0.622 2.054 1.00 91.81 104 TYR A CA 1
ATOM 839 C C . TYR A 1 104 ? 2.300 -0.553 1.903 1.00 91.81 104 TYR A C 1
ATOM 841 O O . TYR A 1 104 ? 2.738 -1.668 1.619 1.00 91.81 104 TYR A O 1
ATOM 849 N N . GLU A 1 105 ? 0.992 -0.308 2.012 1.00 92.88 105 GLU A N 1
ATOM 850 C CA . GLU A 1 105 ? -0.030 -1.349 1.809 1.00 92.88 105 GLU A CA 1
ATOM 851 C C . GLU A 1 105 ? 0.082 -2.007 0.423 1.00 92.88 105 GLU A C 1
ATOM 853 O O . GLU A 1 105 ? -0.157 -3.203 0.271 1.00 92.88 105 GLU A O 1
ATOM 858 N N . ALA A 1 106 ? 0.525 -1.249 -0.583 1.00 95.31 106 ALA A N 1
ATOM 859 C CA . ALA A 1 106 ? 0.734 -1.732 -1.942 1.00 95.31 106 ALA A CA 1
ATOM 860 C C . ALA A 1 106 ? 1.995 -2.601 -2.140 1.00 95.31 106 ALA A C 1
ATOM 862 O O . ALA A 1 106 ? 2.144 -3.209 -3.204 1.00 95.31 106 ALA A O 1
ATOM 863 N N . LEU A 1 107 ? 2.909 -2.692 -1.161 1.00 94.00 107 LEU A N 1
ATOM 864 C CA . LEU A 1 107 ? 4.187 -3.404 -1.320 1.00 94.00 107 LEU A CA 1
ATOM 865 C C . LEU A 1 107 ? 4.040 -4.862 -1.781 1.00 94.00 107 LEU A C 1
ATOM 867 O O . LEU A 1 107 ? 4.777 -5.252 -2.692 1.00 94.00 107 LEU A O 1
ATOM 871 N N . PRO A 1 108 ? 3.135 -5.693 -1.223 1.00 95.75 108 PRO A N 1
ATOM 872 C CA . PRO A 1 108 ? 3.003 -7.082 -1.659 1.00 95.75 108 PRO A CA 1
ATOM 873 C C . PRO A 1 108 ? 2.643 -7.200 -3.145 1.00 95.75 108 PRO A C 1
ATOM 875 O O . PRO A 1 108 ? 3.274 -7.976 -3.871 1.00 95.75 108 PRO A O 1
ATOM 878 N N . ALA A 1 109 ? 1.689 -6.385 -3.610 1.00 96.94 109 ALA A N 1
ATOM 879 C CA . ALA A 1 109 ? 1.286 -6.323 -5.013 1.00 96.94 109 ALA A CA 1
ATOM 880 C C . ALA A 1 109 ? 2.434 -5.817 -5.897 1.00 96.94 109 ALA A C 1
ATOM 882 O O . ALA A 1 109 ? 2.753 -6.435 -6.913 1.00 96.94 109 ALA A O 1
ATOM 883 N N . ALA A 1 110 ? 3.131 -4.764 -5.464 1.00 97.25 110 ALA A N 1
ATOM 884 C CA . ALA A 1 110 ? 4.265 -4.196 -6.182 1.00 97.25 110 ALA A CA 1
ATOM 885 C C . ALA A 1 110 ? 5.415 -5.195 -6.363 1.00 97.25 110 ALA A C 1
ATOM 887 O O . ALA A 1 110 ? 5.948 -5.359 -7.465 1.00 97.25 110 ALA A O 1
ATOM 888 N N . TYR A 1 111 ? 5.769 -5.932 -5.308 1.00 96.56 111 TYR A N 1
ATOM 889 C CA . TYR A 1 111 ? 6.774 -6.989 -5.390 1.00 96.56 111 TYR A CA 1
ATOM 890 C C . TYR A 1 111 ? 6.338 -8.137 -6.303 1.00 96.56 111 TYR A C 1
ATOM 892 O O . TYR A 1 111 ? 7.163 -8.666 -7.051 1.00 96.56 111 TYR A O 1
ATOM 900 N N . ALA A 1 112 ? 5.064 -8.539 -6.256 1.00 97.94 112 ALA A N 1
ATOM 901 C CA . ALA A 1 112 ? 4.537 -9.558 -7.158 1.00 97.94 112 ALA A CA 1
ATOM 902 C C . ALA A 1 112 ? 4.638 -9.104 -8.620 1.00 97.94 112 ALA A C 1
ATOM 904 O O . ALA A 1 112 ? 5.160 -9.850 -9.453 1.00 97.94 112 ALA A O 1
ATOM 905 N N . ARG A 1 113 ? 4.246 -7.859 -8.904 1.00 97.88 113 ARG A N 1
ATOM 906 C CA . ARG A 1 113 ? 4.272 -7.286 -10.248 1.00 97.88 113 ARG A CA 1
ATOM 907 C C . ARG A 1 113 ? 5.685 -7.143 -10.807 1.00 97.88 113 ARG A C 1
ATOM 909 O O . ARG A 1 113 ? 5.925 -7.535 -11.947 1.00 97.88 113 ARG A O 1
ATOM 916 N N . GLY A 1 114 ? 6.637 -6.652 -10.013 1.00 97.06 114 GLY A N 1
ATOM 917 C CA . GLY A 1 114 ? 8.042 -6.558 -10.425 1.00 97.06 114 GLY A CA 1
ATOM 918 C C . GLY A 1 114 ? 8.636 -7.924 -10.794 1.00 97.06 114 GLY A C 1
ATOM 919 O O . GLY A 1 114 ? 9.254 -8.077 -11.854 1.00 97.06 114 GLY A O 1
ATOM 920 N N . ARG A 1 115 ? 8.376 -8.955 -9.972 1.00 97.50 115 ARG A N 1
ATOM 921 C CA . ARG A 1 115 ? 8.816 -10.336 -10.247 1.00 97.50 115 ARG A CA 1
ATOM 922 C C . ARG A 1 115 ? 8.169 -10.914 -11.500 1.00 97.50 115 ARG A C 1
ATOM 924 O O . ARG A 1 115 ? 8.841 -11.588 -12.282 1.00 97.50 115 ARG A O 1
ATOM 931 N N . GLU A 1 116 ? 6.878 -10.672 -11.683 1.00 97.69 116 GLU A N 1
ATOM 932 C CA . GLU A 1 116 ? 6.139 -11.115 -12.860 1.00 97.69 116 GLU A CA 1
ATOM 933 C C . GLU A 1 116 ? 6.696 -10.470 -14.135 1.00 97.69 116 GLU A C 1
ATOM 935 O O . GLU A 1 116 ? 7.014 -11.179 -15.090 1.00 97.69 116 GLU A O 1
ATOM 940 N N . ALA A 1 117 ? 6.895 -9.150 -14.130 1.00 97.12 117 ALA A N 1
ATOM 941 C CA . ALA A 1 117 ? 7.460 -8.419 -15.257 1.00 97.12 117 ALA A CA 1
ATOM 942 C C . ALA A 1 117 ? 8.837 -8.960 -15.646 1.00 97.12 117 ALA A C 1
ATOM 944 O O . ALA A 1 117 ? 9.070 -9.283 -16.810 1.00 97.12 117 ALA A O 1
ATOM 945 N N . LYS A 1 118 ? 9.714 -9.162 -14.656 1.00 95.12 118 LYS A N 1
ATOM 946 C CA . LYS A 1 118 ? 11.016 -9.801 -14.859 1.00 95.12 118 LYS A CA 1
ATOM 947 C C . LYS A 1 118 ? 10.864 -11.158 -15.557 1.00 95.12 118 LYS A C 1
ATOM 949 O O . LYS A 1 118 ? 11.501 -11.391 -16.578 1.00 95.12 118 LYS A O 1
ATOM 954 N N . LYS A 1 119 ? 9.981 -12.030 -15.056 1.00 96.44 119 LYS A N 1
ATOM 955 C CA . LYS A 1 119 ? 9.731 -13.365 -15.628 1.00 96.44 119 LYS A CA 1
ATOM 956 C C . LYS A 1 119 ? 9.210 -13.306 -17.068 1.00 96.44 119 LYS A C 1
ATOM 958 O O . LYS A 1 119 ? 9.599 -14.145 -17.876 1.00 96.44 119 LYS A O 1
ATOM 963 N N . ILE A 1 120 ? 8.321 -12.364 -17.383 1.00 96.88 120 ILE A N 1
ATOM 964 C CA . ILE A 1 120 ? 7.753 -12.203 -18.729 1.00 96.88 120 ILE A CA 1
ATOM 965 C C . ILE A 1 120 ? 8.824 -11.724 -19.712 1.00 96.88 120 ILE A C 1
ATOM 967 O O . ILE A 1 120 ? 8.956 -12.289 -20.796 1.00 96.88 120 ILE A O 1
ATOM 971 N N . VAL A 1 121 ? 9.610 -10.717 -19.331 1.00 95.31 121 VAL A N 1
ATOM 972 C CA . VAL A 1 121 ? 10.607 -10.105 -20.217 1.00 95.31 121 VAL A CA 1
ATOM 973 C C . VAL A 1 121 ? 11.806 -11.030 -20.437 1.00 95.31 121 VAL A C 1
ATOM 975 O O . VAL A 1 121 ? 12.285 -11.137 -21.562 1.00 95.31 121 VAL A O 1
ATOM 978 N N . SER A 1 122 ? 12.238 -11.782 -19.416 1.00 94.50 122 SER A N 1
ATOM 979 C CA . SER A 1 122 ? 13.310 -12.785 -19.550 1.00 94.50 122 SER A CA 1
ATOM 980 C C . SER A 1 122 ? 13.016 -13.888 -20.568 1.00 94.50 122 SER A C 1
ATOM 982 O O . SER A 1 122 ? 13.939 -14.553 -21.021 1.00 94.50 122 SER A O 1
ATOM 984 N N . LYS A 1 123 ? 11.742 -14.123 -20.908 1.00 96.12 123 LYS A N 1
ATOM 985 C CA . LYS A 1 123 ? 11.359 -15.084 -21.955 1.00 96.12 123 LYS A CA 1
ATOM 986 C C . LYS A 1 123 ? 11.470 -14.506 -23.365 1.00 96.12 123 LYS A C 1
ATOM 988 O O . LYS A 1 123 ? 11.450 -15.268 -24.322 1.00 96.12 123 LYS A O 1
ATOM 993 N N . GLN A 1 124 ? 11.519 -13.182 -23.486 1.00 95.88 124 GLN A N 1
ATOM 994 C CA . GLN A 1 124 ? 11.519 -12.468 -24.762 1.00 95.88 124 GLN A CA 1
ATOM 995 C C . GLN A 1 124 ? 12.922 -12.003 -25.147 1.00 95.88 124 GLN A C 1
ATOM 997 O O . GLN A 1 124 ? 13.265 -12.012 -26.322 1.00 95.88 124 GLN A O 1
ATOM 1002 N N . LEU A 1 125 ? 13.732 -11.612 -24.160 1.00 93.00 125 LEU A N 1
ATOM 1003 C CA . LEU A 1 125 ? 15.081 -11.091 -24.358 1.00 93.00 125 LEU A CA 1
ATOM 1004 C C . LEU A 1 125 ? 16.063 -11.773 -23.402 1.00 93.00 125 LEU A C 1
ATOM 1006 O O . LEU A 1 125 ? 15.739 -12.026 -22.238 1.00 93.00 125 LEU A O 1
ATOM 1010 N N . GLN A 1 126 ? 17.292 -12.003 -23.868 1.00 91.25 126 GLN A N 1
ATOM 1011 C CA . GLN A 1 126 ? 18.406 -12.330 -22.979 1.00 91.25 126 GLN A CA 1
ATOM 1012 C C . GLN A 1 126 ? 18.835 -11.060 -22.244 1.00 91.25 126 GLN A C 1
ATOM 1014 O O . GLN A 1 126 ? 19.377 -10.137 -22.846 1.00 91.25 126 GLN A O 1
ATOM 1019 N N . LEU A 1 127 ? 18.544 -11.005 -20.945 1.00 89.81 127 LEU A N 1
ATOM 1020 C CA . LEU A 1 127 ? 18.812 -9.84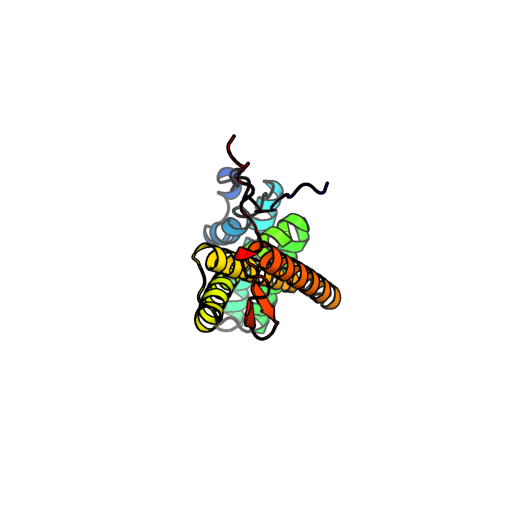4 -20.105 1.00 89.81 127 LEU A CA 1
ATOM 1021 C C . LEU A 1 127 ? 19.985 -10.090 -19.158 1.00 89.81 127 LEU A C 1
ATOM 1023 O O . LEU A 1 127 ? 20.083 -11.141 -18.523 1.00 89.81 127 LEU A O 1
ATOM 1027 N N . THR A 1 128 ? 20.814 -9.069 -18.980 1.00 92.56 128 THR A N 1
ATOM 1028 C CA . THR A 1 128 ? 21.809 -8.996 -17.911 1.00 92.56 128 THR A CA 1
ATOM 1029 C C . THR A 1 128 ? 21.139 -8.868 -16.541 1.00 92.56 128 THR A C 1
ATOM 1031 O O . THR A 1 128 ? 19.975 -8.480 -16.402 1.00 92.56 128 THR A O 1
ATOM 1034 N N . TYR A 1 129 ? 21.908 -9.127 -15.482 1.00 91.75 129 TYR A N 1
ATOM 1035 C CA . TYR A 1 129 ? 21.448 -8.928 -14.106 1.00 91.75 129 TYR A CA 1
ATOM 1036 C C . TYR A 1 129 ? 20.938 -7.498 -13.844 1.00 91.75 129 TYR A C 1
ATOM 1038 O O . TYR A 1 129 ? 19.919 -7.314 -13.173 1.00 91.75 129 TYR A O 1
ATOM 1046 N N . MET A 1 130 ? 21.616 -6.489 -14.398 1.00 93.25 130 MET A N 1
ATOM 1047 C CA . MET A 1 130 ? 21.250 -5.084 -14.206 1.00 93.25 130 MET A CA 1
ATOM 1048 C C . MET A 1 130 ? 19.960 -4.719 -14.936 1.00 93.25 130 MET A C 1
ATOM 1050 O O . MET A 1 130 ? 19.087 -4.089 -14.342 1.00 93.25 130 MET A O 1
ATOM 1054 N N . GLU A 1 131 ? 19.780 -5.183 -16.172 1.00 93.31 131 GLU A N 1
ATOM 1055 C CA . GLU A 1 131 ? 18.537 -4.978 -16.924 1.00 93.31 131 GLU A CA 1
ATOM 1056 C C . GLU A 1 131 ? 17.345 -5.630 -16.213 1.00 93.31 131 GLU A C 1
ATOM 1058 O O . GLU A 1 131 ? 16.295 -5.009 -16.058 1.00 93.31 131 GLU A O 1
ATOM 1063 N N . LEU A 1 132 ? 17.525 -6.839 -15.669 1.00 94.00 132 LEU A N 1
ATOM 1064 C CA . LEU A 1 132 ? 16.500 -7.500 -14.856 1.00 94.00 132 LEU A CA 1
ATOM 1065 C C . LEU A 1 132 ? 16.132 -6.691 -13.608 1.00 94.00 132 LEU A C 1
ATOM 1067 O O . LEU A 1 132 ? 14.960 -6.655 -13.225 1.00 94.00 132 LEU A O 1
ATOM 1071 N N . LYS A 1 133 ? 17.116 -6.051 -12.965 1.00 94.69 133 LYS A N 1
ATOM 1072 C CA . LYS A 1 133 ? 16.887 -5.169 -11.815 1.00 94.69 133 LYS A CA 1
ATOM 1073 C C . LYS A 1 133 ? 16.106 -3.920 -12.227 1.00 94.69 133 LYS A C 1
ATOM 1075 O O . LYS A 1 133 ? 15.182 -3.539 -11.512 1.00 94.69 133 LYS A O 1
ATOM 1080 N N . TYR A 1 134 ? 16.429 -3.309 -13.367 1.00 95.44 134 TYR A N 1
ATOM 1081 C CA . TYR A 1 134 ? 15.702 -2.141 -13.868 1.00 95.44 134 TYR A CA 1
ATOM 1082 C C . TYR A 1 134 ? 14.256 -2.473 -14.237 1.00 95.44 134 TYR A C 1
ATOM 1084 O O . TYR A 1 134 ? 13.356 -1.766 -13.790 1.00 95.44 134 TYR A O 1
ATOM 1092 N N . VAL A 1 135 ? 14.017 -3.579 -14.951 1.00 96.06 135 VAL A N 1
ATOM 1093 C CA . VAL A 1 135 ? 12.658 -4.053 -15.268 1.00 96.06 135 VAL A CA 1
ATOM 1094 C C . VAL A 1 135 ? 11.868 -4.304 -13.985 1.00 96.06 135 VAL A C 1
ATOM 1096 O O . VAL A 1 135 ? 10.761 -3.792 -13.831 1.00 96.06 135 VAL A O 1
ATOM 1099 N N . ASN A 1 136 ? 12.443 -5.048 -13.034 1.00 95.88 136 ASN A N 1
ATOM 1100 C CA . ASN A 1 136 ? 11.785 -5.328 -11.759 1.00 95.88 136 ASN A CA 1
ATOM 1101 C C . ASN A 1 136 ? 11.401 -4.038 -11.022 1.00 95.88 136 ASN A C 1
ATOM 1103 O O . ASN A 1 136 ? 10.279 -3.922 -10.537 1.00 95.88 136 ASN A O 1
ATOM 1107 N N . ASN A 1 137 ? 12.319 -3.073 -10.949 1.00 96.62 137 ASN A N 1
ATOM 1108 C CA . ASN A 1 137 ? 12.099 -1.829 -10.221 1.00 96.62 137 ASN A CA 1
ATOM 1109 C C . ASN A 1 137 ? 11.056 -0.931 -10.896 1.00 96.62 137 ASN A C 1
ATOM 1111 O O . ASN A 1 137 ? 10.201 -0.397 -10.197 1.00 96.62 137 ASN A O 1
ATOM 1115 N N . ALA A 1 138 ? 11.082 -0.801 -12.225 1.00 97.06 138 ALA A N 1
ATOM 1116 C CA . ALA A 1 138 ? 10.103 0.008 -12.950 1.00 97.06 138 ALA A CA 1
ATOM 1117 C C . ALA A 1 138 ? 8.676 -0.505 -12.703 1.00 97.06 138 ALA A C 1
ATOM 1119 O O . ALA A 1 138 ? 7.796 0.249 -12.293 1.00 97.06 138 ALA A O 1
ATOM 1120 N N . PHE A 1 139 ? 8.454 -1.813 -12.859 1.00 97.81 139 PHE A N 1
ATOM 1121 C CA . PHE A 1 139 ? 7.131 -2.405 -12.648 1.00 97.81 139 PHE A CA 1
ATOM 1122 C C . PHE A 1 139 ? 6.716 -2.477 -11.177 1.00 97.81 139 PHE A C 1
ATOM 1124 O O . PHE A 1 139 ? 5.523 -2.401 -10.889 1.00 97.81 139 PHE A O 1
ATOM 1131 N N . PHE A 1 140 ? 7.673 -2.564 -10.249 1.00 98.06 140 PHE A N 1
ATOM 1132 C CA . PHE A 1 140 ? 7.406 -2.388 -8.823 1.00 98.06 140 PHE A CA 1
ATOM 1133 C C . PHE A 1 140 ? 6.849 -0.986 -8.535 1.00 98.06 140 PHE A C 1
ATOM 1135 O O . PHE A 1 140 ? 5.783 -0.870 -7.936 1.00 98.06 140 PHE A O 1
ATOM 1142 N N . VAL A 1 141 ? 7.525 0.073 -8.998 1.00 97.38 141 VAL A N 1
ATOM 1143 C CA . VAL A 1 141 ? 7.108 1.464 -8.743 1.00 97.38 141 VAL A CA 1
ATOM 1144 C C . VAL A 1 141 ? 5.767 1.765 -9.409 1.00 97.38 141 VAL A C 1
ATOM 1146 O O . VAL A 1 141 ? 4.889 2.343 -8.771 1.00 97.38 141 VAL A O 1
ATOM 1149 N N . ILE A 1 142 ? 5.584 1.337 -10.663 1.00 97.12 142 ILE A N 1
ATOM 1150 C CA . ILE A 1 142 ? 4.319 1.505 -11.393 1.00 97.12 142 ILE A CA 1
ATOM 1151 C C . ILE A 1 142 ? 3.156 0.918 -10.592 1.00 97.12 142 ILE A C 1
ATOM 1153 O O . ILE A 1 142 ? 2.144 1.590 -10.402 1.00 97.12 142 ILE A O 1
ATOM 1157 N N . GLU A 1 143 ? 3.287 -0.319 -10.113 1.00 98.00 143 GLU A N 1
ATOM 1158 C CA . GLU A 1 143 ? 2.218 -0.986 -9.372 1.00 98.00 143 GLU A CA 1
ATOM 1159 C C . GLU A 1 143 ? 1.974 -0.336 -8.011 1.00 98.00 143 GLU A C 1
ATOM 1161 O O . GLU A 1 143 ? 0.826 -0.083 -7.650 1.00 98.00 143 GLU A O 1
ATOM 1166 N N . GLN A 1 144 ? 3.046 -0.015 -7.281 1.00 97.81 144 GLN A N 1
ATOM 1167 C CA . GLN A 1 144 ? 2.954 0.618 -5.970 1.00 97.81 144 GLN A CA 1
ATOM 1168 C C . GLN A 1 144 ? 2.181 1.939 -6.044 1.00 97.81 144 GLN A C 1
ATOM 1170 O O . GLN A 1 144 ? 1.208 2.136 -5.316 1.00 97.81 144 GLN A O 1
ATOM 1175 N N . GLU A 1 145 ? 2.584 2.828 -6.954 1.00 97.00 145 GLU A N 1
ATOM 1176 C CA . GLU A 1 145 ? 1.906 4.108 -7.157 1.00 97.00 145 GLU A CA 1
ATOM 1177 C C . GLU A 1 145 ? 0.493 3.908 -7.712 1.00 97.00 145 GLU A C 1
ATOM 1179 O O . GLU A 1 145 ? -0.403 4.674 -7.370 1.00 97.00 145 GLU A O 1
ATOM 1184 N N . THR A 1 146 ? 0.258 2.872 -8.524 1.00 97.00 146 THR A N 1
ATOM 1185 C CA . THR A 1 146 ? -1.078 2.581 -9.060 1.00 97.00 146 THR A CA 1
ATOM 1186 C C . THR A 1 146 ? -2.067 2.217 -7.966 1.00 97.00 146 THR A C 1
ATOM 1188 O O . THR A 1 146 ? -3.173 2.760 -7.930 1.00 97.00 146 THR A O 1
ATOM 1191 N N . GLN A 1 147 ? -1.688 1.311 -7.068 1.00 96.94 147 GLN A N 1
ATOM 1192 C CA . GLN A 1 147 ? -2.550 0.895 -5.965 1.00 96.94 147 GLN A CA 1
ATOM 1193 C C . GLN A 1 147 ? -2.755 2.039 -4.967 1.00 96.94 147 GLN A C 1
ATOM 1195 O O . GLN A 1 147 ? -3.894 2.332 -4.596 1.00 96.94 147 GLN A O 1
ATOM 1200 N N . ALA A 1 148 ? -1.680 2.758 -4.622 1.00 95.88 148 ALA A N 1
ATOM 1201 C CA . ALA A 1 148 ? -1.768 3.919 -3.744 1.00 95.88 148 ALA A CA 1
ATOM 1202 C C . ALA A 1 148 ? -2.690 5.005 -4.324 1.00 95.88 148 ALA A C 1
ATOM 1204 O O . ALA A 1 148 ? -3.549 5.529 -3.616 1.00 95.88 148 ALA A O 1
ATOM 1205 N N . ALA A 1 149 ? -2.580 5.288 -5.627 1.00 95.56 149 ALA A N 1
ATOM 1206 C CA . ALA A 1 149 ? -3.413 6.278 -6.297 1.00 95.56 149 ALA A CA 1
ATOM 1207 C C . ALA A 1 149 ? -4.895 5.884 -6.330 1.00 95.56 149 ALA A C 1
ATOM 1209 O O . ALA A 1 149 ? -5.761 6.706 -6.027 1.00 95.56 149 ALA A O 1
ATOM 1210 N N . LYS A 1 150 ? -5.212 4.624 -6.648 1.00 95.12 150 LYS A N 1
ATOM 1211 C CA . LYS A 1 150 ? -6.604 4.141 -6.648 1.00 95.12 150 LYS A CA 1
ATOM 1212 C C . LYS A 1 150 ? -7.272 4.316 -5.285 1.00 95.12 150 LYS A C 1
ATOM 1214 O O . LYS A 1 150 ? -8.443 4.689 -5.234 1.00 95.12 150 LYS A O 1
ATOM 1219 N N . LYS A 1 151 ? -6.536 4.071 -4.196 1.00 93.12 151 LYS A N 1
ATOM 1220 C CA . LYS A 1 151 ? -7.056 4.223 -2.831 1.00 93.12 151 LYS A CA 1
ATOM 1221 C C . LYS A 1 151 ? -7.161 5.694 -2.419 1.00 93.12 151 LYS A C 1
ATOM 1223 O O . LYS A 1 151 ? -8.197 6.123 -1.907 1.00 93.12 151 LYS A O 1
ATOM 1228 N N . PHE A 1 152 ? -6.134 6.495 -2.705 1.00 94.31 152 PHE A N 1
ATOM 1229 C CA . PHE A 1 152 ? -6.095 7.915 -2.347 1.00 94.31 152 PHE A CA 1
ATOM 1230 C C . PHE A 1 152 ? -7.171 8.738 -3.073 1.00 94.31 152 PHE A C 1
ATOM 1232 O O . PHE A 1 152 ? -7.936 9.461 -2.431 1.00 94.31 152 PHE A O 1
ATOM 1239 N N . TRP A 1 153 ? -7.324 8.551 -4.383 1.00 94.00 153 TRP A N 1
ATOM 1240 C CA . TRP A 1 153 ? -8.291 9.272 -5.218 1.00 94.00 153 TRP A CA 1
ATOM 1241 C C . TRP A 1 153 ? -9.551 8.448 -5.526 1.00 94.00 153 TRP A C 1
ATOM 1243 O O . TRP A 1 153 ? -10.149 8.595 -6.590 1.00 94.00 153 TRP A O 1
ATOM 1253 N N . ARG A 1 154 ? -10.009 7.593 -4.600 1.00 88.75 154 ARG A N 1
ATOM 1254 C CA . ARG A 1 154 ? -11.236 6.783 -4.775 1.00 88.75 154 ARG A CA 1
ATOM 1255 C C . ARG A 1 154 ? -12.463 7.630 -5.159 1.00 88.75 154 ARG A C 1
ATOM 1257 O O . ARG A 1 154 ? -13.286 7.183 -5.950 1.00 88.75 154 ARG A O 1
ATOM 1264 N N . GLY A 1 155 ? -12.555 8.855 -4.632 1.00 88.31 155 GLY A N 1
ATOM 1265 C CA . GLY A 1 155 ? -13.600 9.832 -4.967 1.00 88.31 155 GLY A CA 1
ATOM 1266 C C . GLY A 1 155 ? -13.348 10.650 -6.242 1.00 88.31 155 GLY A C 1
ATOM 1267 O O . GLY A 1 155 ? -14.270 11.294 -6.728 1.00 88.31 155 GLY A O 1
ATOM 1268 N N . ASN A 1 156 ? -12.137 10.606 -6.810 1.00 93.69 156 ASN A N 1
ATOM 1269 C CA . ASN A 1 156 ? -11.777 11.285 -8.058 1.00 93.69 156 ASN A CA 1
ATOM 1270 C C . ASN A 1 156 ? -11.027 10.343 -9.031 1.00 93.69 156 ASN A C 1
ATOM 1272 O O . ASN A 1 156 ? -9.809 10.446 -9.214 1.00 93.69 156 ASN A O 1
ATOM 1276 N N . PRO A 1 157 ? -11.738 9.424 -9.713 1.00 93.44 157 PRO A N 1
ATOM 1277 C CA . PRO A 1 157 ? -11.106 8.457 -10.613 1.00 93.44 157 PRO A CA 1
ATOM 1278 C C . PRO A 1 157 ? -10.404 9.079 -11.830 1.00 93.44 157 PRO A C 1
ATOM 1280 O O . PRO A 1 157 ? -9.615 8.405 -12.494 1.00 93.44 157 PRO A O 1
ATOM 1283 N N . ALA A 1 158 ? -10.710 10.329 -12.191 1.00 96.12 158 ALA A N 1
ATOM 1284 C CA . ALA A 1 158 ? -10.015 11.028 -13.270 1.00 96.12 158 ALA A CA 1
ATOM 1285 C C . ALA A 1 158 ? -8.576 11.365 -12.858 1.00 96.12 158 ALA A C 1
ATOM 1287 O O . ALA A 1 158 ? -7.636 10.948 -13.531 1.00 96.12 158 ALA A O 1
ATOM 1288 N N . GLU A 1 159 ? -8.412 11.989 -11.694 1.00 94.62 159 GLU A N 1
ATOM 1289 C CA . GLU A 1 159 ? -7.102 12.343 -11.143 1.00 94.62 159 GLU A CA 1
ATOM 1290 C C . GLU A 1 159 ? -6.247 11.104 -10.845 1.00 94.62 159 GLU A C 1
ATOM 1292 O O . GLU A 1 159 ? -5.062 11.067 -11.186 1.00 94.62 159 GLU A O 1
ATOM 1297 N N . ALA A 1 160 ? -6.867 10.031 -10.335 1.00 95.88 160 ALA A N 1
ATOM 1298 C CA . ALA A 1 160 ? -6.200 8.740 -10.176 1.00 95.88 160 ALA A CA 1
ATOM 1299 C C . ALA A 1 160 ? -5.598 8.247 -11.506 1.00 95.88 160 ALA A C 1
ATOM 1301 O O . ALA A 1 160 ? -4.432 7.851 -11.563 1.00 95.88 160 ALA A O 1
ATOM 1302 N N . ARG A 1 161 ? -6.383 8.283 -12.594 1.00 96.31 161 ARG A N 1
ATOM 1303 C CA . ARG A 1 161 ? -5.948 7.833 -13.927 1.00 96.31 161 ARG A CA 1
ATOM 1304 C C . ARG A 1 161 ? -4.822 8.695 -14.483 1.00 96.31 161 ARG A C 1
ATOM 1306 O O . ARG A 1 161 ? -3.870 8.142 -15.033 1.00 96.31 161 ARG A O 1
ATOM 1313 N N . ASP A 1 162 ? -4.909 10.011 -14.327 1.00 96.75 162 ASP A N 1
ATOM 1314 C CA . ASP A 1 162 ? -3.872 10.929 -14.796 1.00 96.75 162 ASP A CA 1
ATOM 1315 C C . ASP A 1 162 ? -2.552 10.710 -14.051 1.00 96.75 162 ASP A C 1
ATOM 1317 O O . ASP A 1 162 ? -1.490 10.627 -14.679 1.00 96.75 162 ASP A O 1
ATOM 1321 N N . ARG A 1 163 ? -2.613 10.508 -12.728 1.00 94.19 163 ARG A N 1
ATOM 1322 C CA . ARG A 1 163 ? -1.430 10.196 -11.923 1.00 94.19 163 ARG A CA 1
ATOM 1323 C C . ARG A 1 163 ? -0.797 8.868 -12.329 1.00 94.19 163 ARG A C 1
ATOM 1325 O O . ARG A 1 163 ? 0.417 8.811 -12.527 1.00 94.19 163 ARG A O 1
ATOM 1332 N N . ILE A 1 164 ? -1.609 7.824 -12.496 1.00 96.38 164 ILE A N 1
ATOM 1333 C CA . ILE A 1 164 ? -1.158 6.494 -12.933 1.00 96.38 164 ILE A CA 1
ATOM 1334 C C . ILE A 1 164 ? -0.481 6.573 -14.303 1.00 96.38 164 ILE A C 1
ATOM 1336 O O . ILE A 1 164 ? 0.601 6.013 -14.487 1.00 96.38 164 ILE A O 1
ATOM 1340 N N . ARG A 1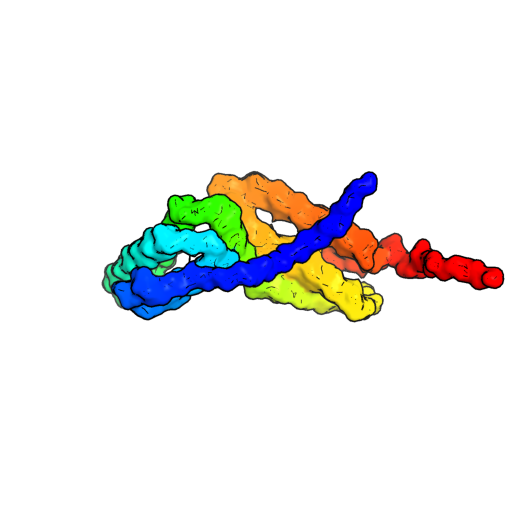 165 ? -1.086 7.295 -15.256 1.00 96.56 165 ARG A N 1
ATOM 1341 C CA . ARG A 1 165 ? -0.517 7.494 -16.595 1.00 96.56 165 ARG A CA 1
ATOM 1342 C C . ARG A 1 165 ? 0.852 8.165 -16.515 1.00 96.56 165 ARG A C 1
ATOM 1344 O O . ARG A 1 165 ? 1.804 7.643 -17.086 1.00 96.56 165 ARG A O 1
ATOM 1351 N N . SER A 1 166 ? 0.960 9.261 -15.764 1.00 96.25 166 SER A N 1
ATOM 1352 C CA . SER A 1 166 ? 2.218 9.999 -15.608 1.00 96.25 166 SER A CA 1
ATOM 1353 C C . SER A 1 166 ? 3.329 9.142 -14.990 1.00 96.25 166 SER A C 1
ATOM 1355 O O . SER A 1 166 ? 4.463 9.170 -15.468 1.00 96.25 166 SER A O 1
ATOM 1357 N N . VAL A 1 167 ? 3.017 8.341 -13.962 1.00 96.19 167 VAL A N 1
ATOM 1358 C CA . VAL A 1 167 ? 3.995 7.415 -13.367 1.00 96.19 167 VAL A CA 1
ATOM 1359 C C . VAL A 1 167 ? 4.426 6.362 -14.380 1.00 96.19 167 VAL A C 1
ATOM 1361 O O . VAL A 1 167 ? 5.622 6.136 -14.539 1.00 96.19 167 VAL A O 1
ATOM 1364 N N . TYR A 1 168 ? 3.479 5.746 -15.090 1.00 95.94 168 TYR A N 1
ATOM 1365 C CA . TYR A 1 168 ? 3.791 4.739 -16.102 1.00 95.94 168 TYR A CA 1
ATOM 1366 C C . TYR A 1 168 ? 4.729 5.290 -17.182 1.00 95.94 168 TYR A C 1
ATOM 1368 O O . TYR A 1 168 ? 5.775 4.702 -17.445 1.00 95.94 168 TYR A O 1
ATOM 1376 N N . GLU A 1 169 ? 4.392 6.439 -17.768 1.00 95.56 169 GLU A N 1
ATOM 1377 C CA . GLU A 1 169 ? 5.201 7.080 -18.811 1.00 95.56 169 GLU A CA 1
ATOM 1378 C C . GLU A 1 169 ? 6.612 7.405 -18.311 1.00 95.56 169 GLU A C 1
ATOM 1380 O O . GLU A 1 169 ? 7.595 7.093 -18.986 1.00 95.56 169 GLU A O 1
ATOM 1385 N N . ARG A 1 170 ? 6.726 7.952 -17.094 1.00 96.12 170 ARG A N 1
ATOM 1386 C CA . ARG A 1 170 ? 8.016 8.260 -16.470 1.00 96.12 170 ARG A CA 1
ATOM 1387 C C . ARG A 1 170 ? 8.867 7.009 -16.257 1.00 96.12 170 ARG A C 1
ATOM 1389 O O . ARG A 1 170 ? 10.041 7.012 -16.619 1.00 96.12 170 ARG A O 1
ATOM 1396 N N . GLU A 1 171 ? 8.314 5.964 -15.645 1.00 96.19 171 GLU A N 1
ATOM 1397 C CA . GLU A 1 171 ? 9.080 4.760 -15.298 1.00 96.19 171 GLU A CA 1
ATOM 1398 C C . GLU A 1 171 ? 9.494 3.963 -16.541 1.00 96.19 171 GLU A C 1
ATOM 1400 O O . GLU A 1 171 ? 10.618 3.464 -16.593 1.00 96.19 171 GLU A O 1
ATOM 1405 N N . ILE A 1 172 ? 8.644 3.893 -17.573 1.00 94.81 172 ILE A N 1
ATOM 1406 C CA . ILE A 1 172 ? 9.005 3.253 -18.846 1.00 94.81 172 ILE A CA 1
ATOM 1407 C C . ILE A 1 172 ? 10.089 4.052 -19.577 1.00 94.81 172 ILE A C 1
ATOM 1409 O O . ILE A 1 172 ? 11.061 3.458 -20.040 1.00 94.81 172 ILE A O 1
ATOM 1413 N N . ALA A 1 173 ? 9.990 5.385 -19.619 1.00 92.81 173 ALA A N 1
ATOM 1414 C CA . ALA A 1 173 ? 11.031 6.221 -20.217 1.00 92.81 173 ALA A CA 1
ATOM 1415 C C . ALA A 1 173 ? 12.376 6.082 -19.480 1.00 92.81 173 ALA A C 1
ATOM 1417 O O . ALA A 1 173 ? 13.430 5.983 -20.109 1.00 92.81 173 ALA A O 1
ATOM 1418 N N . GLN A 1 174 ? 12.359 6.023 -18.144 1.00 92.62 174 GLN A N 1
ATOM 1419 C CA . GLN A 1 174 ? 13.571 5.789 -17.356 1.00 92.62 174 GLN A CA 1
ATOM 1420 C C . GLN A 1 174 ? 14.149 4.388 -17.560 1.00 92.62 174 GLN A C 1
ATOM 1422 O O . GLN A 1 174 ? 15.371 4.238 -17.574 1.00 92.62 174 GLN A O 1
ATOM 1427 N N . LEU A 1 175 ? 13.298 3.368 -17.685 1.00 94.06 175 LEU A N 1
ATOM 1428 C CA . LEU A 1 175 ? 13.736 2.014 -18.000 1.00 94.06 175 LEU A CA 1
ATOM 1429 C C . LEU A 1 175 ? 14.445 1.986 -19.354 1.00 94.06 175 LEU A C 1
ATOM 1431 O O . LEU A 1 175 ? 15.564 1.478 -19.435 1.00 94.06 175 LEU A O 1
ATOM 1435 N N . GLU A 1 176 ? 13.832 2.570 -20.383 1.00 93.69 176 GLU A N 1
ATOM 1436 C CA . GLU A 1 176 ? 14.404 2.643 -21.726 1.00 93.69 176 GLU A CA 1
ATOM 1437 C C . GLU A 1 176 ? 15.758 3.358 -21.708 1.00 93.69 176 GLU A C 1
ATOM 1439 O O . GLU A 1 176 ? 16.747 2.800 -22.174 1.00 93.69 176 GLU A O 1
ATOM 1444 N N . ALA A 1 177 ? 15.846 4.523 -21.061 1.00 90.38 177 ALA A N 1
ATOM 1445 C CA . ALA A 1 177 ? 17.092 5.282 -20.964 1.00 90.38 177 ALA A CA 1
ATOM 1446 C C . ALA A 1 177 ? 18.215 4.538 -20.215 1.00 90.38 177 ALA A C 1
ATOM 1448 O O . ALA A 1 177 ? 19.387 4.703 -20.539 1.00 90.38 177 ALA A O 1
ATOM 1449 N N . LYS A 1 178 ? 17.882 3.728 -19.199 1.00 89.81 178 LYS A N 1
ATOM 1450 C CA . LYS A 1 178 ? 18.874 3.007 -18.376 1.00 89.81 178 LYS A CA 1
ATOM 1451 C C . LYS A 1 178 ? 19.287 1.652 -18.944 1.00 89.81 178 LYS A C 1
ATOM 1453 O O . LYS A 1 178 ? 20.332 1.139 -18.558 1.00 89.81 178 LYS A O 1
ATOM 1458 N N . SER A 1 179 ? 18.446 1.036 -19.772 1.00 89.06 179 SER A N 1
ATOM 1459 C CA . SER A 1 179 ? 18.621 -0.357 -20.206 1.00 89.06 179 SER A CA 1
ATOM 1460 C C . SER A 1 179 ? 18.612 -0.561 -21.718 1.00 89.06 179 SER A C 1
ATOM 1462 O O . SER A 1 179 ? 18.933 -1.652 -22.171 1.00 89.06 179 SER A O 1
ATOM 1464 N N . GLY A 1 180 ? 18.213 0.442 -22.506 1.00 90.69 180 GLY A N 1
ATOM 1465 C CA . GLY A 1 180 ? 17.994 0.291 -23.946 1.00 90.69 180 GLY A CA 1
ATOM 1466 C C . GLY A 1 180 ? 16.805 -0.612 -24.299 1.00 90.69 180 GLY A C 1
ATOM 1467 O O . GLY A 1 180 ? 16.657 -1.011 -25.455 1.00 90.69 180 GLY A O 1
ATOM 1468 N N . ILE A 1 181 ? 15.963 -0.967 -23.320 1.00 92.81 181 ILE A N 1
ATOM 1469 C CA . ILE A 1 181 ? 14.815 -1.862 -23.493 1.00 92.81 181 ILE A CA 1
ATOM 1470 C C . ILE A 1 181 ? 13.528 -1.053 -23.415 1.00 92.81 181 ILE A C 1
ATOM 1472 O O . ILE A 1 181 ? 13.242 -0.410 -22.404 1.00 92.81 181 ILE A O 1
ATOM 1476 N N . ARG A 1 182 ? 12.710 -1.161 -24.460 1.00 93.56 182 ARG A N 1
ATOM 1477 C CA . ARG A 1 182 ? 11.353 -0.621 -24.484 1.00 93.56 182 ARG A CA 1
ATOM 1478 C C . ARG A 1 182 ? 10.360 -1.737 -24.192 1.00 93.56 182 ARG A C 1
ATOM 1480 O O . ARG A 1 182 ? 10.443 -2.809 -24.791 1.00 93.56 182 ARG A O 1
ATOM 1487 N N . ILE A 1 183 ? 9.417 -1.477 -23.286 1.00 94.56 183 ILE A N 1
ATOM 1488 C CA . ILE A 1 183 ? 8.336 -2.406 -22.934 1.00 94.56 183 ILE A CA 1
ATOM 1489 C C . ILE A 1 183 ? 6.998 -1.701 -23.124 1.00 94.56 183 ILE A C 1
ATOM 1491 O O . ILE A 1 183 ? 6.787 -0.623 -22.571 1.00 94.56 183 ILE A O 1
ATOM 1495 N N . ASP A 1 184 ? 6.097 -2.304 -23.899 1.00 91.56 184 ASP A N 1
ATOM 1496 C CA . ASP A 1 184 ? 4.756 -1.759 -24.120 1.00 91.56 184 ASP A CA 1
ATOM 1497 C C . ASP A 1 184 ? 3.737 -2.195 -23.048 1.00 91.56 184 ASP A C 1
ATOM 1499 O O . ASP A 1 184 ? 4.027 -2.949 -22.114 1.00 91.56 184 ASP A O 1
ATOM 1503 N N . LYS A 1 185 ? 2.495 -1.715 -23.180 1.00 88.31 185 LYS A N 1
ATOM 1504 C CA . LYS A 1 185 ? 1.401 -2.031 -22.245 1.00 88.31 185 LYS A CA 1
ATOM 1505 C C . LYS A 1 185 ? 0.991 -3.508 -22.270 1.00 88.31 185 LYS A C 1
ATOM 1507 O O . LYS A 1 185 ? 0.387 -3.976 -21.311 1.00 88.31 185 LYS A O 1
ATOM 1512 N N . GLN A 1 186 ? 1.319 -4.237 -23.336 1.00 91.81 186 GLN A N 1
ATOM 1513 C CA . GLN A 1 186 ? 1.081 -5.673 -23.493 1.00 91.81 186 GLN A CA 1
ATOM 1514 C C . GLN A 1 186 ? 2.275 -6.512 -23.009 1.00 91.81 186 GLN A C 1
ATOM 1516 O O . GLN A 1 186 ? 2.296 -7.722 -23.223 1.00 91.81 186 GLN A O 1
ATOM 1521 N N . MET A 1 187 ? 3.251 -5.893 -22.334 1.00 93.44 187 MET A N 1
ATOM 1522 C CA . MET A 1 187 ? 4.477 -6.533 -21.853 1.00 93.44 187 MET A CA 1
ATOM 1523 C C . MET A 1 187 ? 5.370 -7.085 -22.967 1.00 93.44 187 MET A C 1
ATOM 1525 O O . MET A 1 187 ? 6.191 -7.967 -22.703 1.00 93.44 187 MET A O 1
ATOM 1529 N N . ARG A 1 188 ? 5.245 -6.577 -24.198 1.00 94.38 188 ARG A N 1
ATOM 1530 C CA . ARG A 1 188 ? 6.184 -6.902 -25.275 1.00 94.38 188 ARG A CA 1
ATOM 1531 C C . ARG A 1 188 ? 7.442 -6.073 -25.091 1.00 94.38 188 ARG A C 1
ATOM 1533 O O . ARG A 1 188 ? 7.361 -4.852 -24.973 1.00 94.38 188 ARG A O 1
ATOM 1540 N N . ALA A 1 189 ? 8.583 -6.746 -25.047 1.00 95.00 189 ALA A N 1
ATOM 1541 C CA . ALA A 1 189 ? 9.880 -6.139 -24.810 1.00 95.00 189 ALA A CA 1
ATOM 1542 C C . ALA A 1 189 ? 10.745 -6.214 -26.064 1.00 95.00 189 ALA A C 1
ATOM 1544 O O . ALA A 1 189 ? 10.922 -7.284 -26.644 1.00 95.00 189 ALA A O 1
ATOM 1545 N N . VAL A 1 190 ? 11.319 -5.080 -26.452 1.00 93.25 190 VAL A N 1
ATOM 1546 C CA . VAL A 1 190 ? 12.237 -4.979 -27.589 1.00 93.25 190 VAL A CA 1
ATOM 1547 C C . VAL A 1 190 ? 13.473 -4.186 -27.188 1.00 93.25 190 VAL A C 1
ATOM 1549 O O . VAL A 1 190 ? 13.397 -3.240 -26.399 1.00 93.25 190 VAL A O 1
ATOM 1552 N N . ARG A 1 191 ? 14.626 -4.581 -27.728 1.00 91.19 191 ARG A N 1
ATOM 1553 C CA . ARG A 1 191 ? 15.866 -3.817 -27.596 1.00 91.19 191 ARG A CA 1
ATOM 1554 C C . ARG A 1 191 ? 15.836 -2.699 -28.633 1.00 91.19 191 ARG A C 1
ATOM 1556 O O . ARG A 1 191 ? 15.697 -2.974 -29.819 1.00 91.19 191 ARG A O 1
ATOM 1563 N N . VAL A 1 192 ? 15.877 -1.457 -28.165 1.00 86.56 192 VAL A N 1
ATOM 1564 C CA . VAL A 1 192 ? 15.804 -0.251 -29.009 1.00 86.56 192 VAL A CA 1
ATOM 1565 C C . VAL A 1 192 ? 17.129 0.497 -29.077 1.00 86.56 192 VAL A C 1
ATOM 1567 O O . VAL A 1 192 ? 17.316 1.302 -29.979 1.00 86.56 192 VAL A O 1
ATOM 1570 N N . VAL A 1 193 ? 18.048 0.205 -28.157 1.00 71.94 193 VAL A N 1
ATOM 1571 C CA . VAL A 1 193 ? 19.438 0.664 -28.190 1.00 71.94 193 VAL A CA 1
ATOM 1572 C C . VAL A 1 193 ? 20.309 -0.545 -27.872 1.00 71.94 193 VAL A C 1
ATOM 1574 O O . VAL A 1 193 ? 20.112 -1.191 -26.837 1.00 71.94 193 VAL A O 1
ATOM 1577 N N . GLU A 1 194 ? 21.247 -0.892 -28.751 1.00 57.12 194 GLU A N 1
ATOM 1578 C CA . GLU A 1 194 ? 22.313 -1.810 -28.363 1.00 57.12 194 GLU A CA 1
ATOM 1579 C C . GLU A 1 194 ? 23.294 -1.030 -27.483 1.00 57.12 194 GLU A C 1
ATOM 1581 O O . GLU A 1 194 ? 23.781 0.034 -27.852 1.00 57.12 194 GLU A O 1
ATOM 1586 N N . LEU A 1 195 ? 23.593 -1.541 -26.285 1.00 54.16 195 LEU A N 1
ATOM 1587 C CA . LEU A 1 195 ? 24.549 -0.927 -25.349 1.00 54.16 195 LEU A CA 1
ATOM 1588 C C . LEU A 1 195 ? 25.980 -0.779 -25.925 1.00 54.16 195 LEU A C 1
ATOM 1590 O O . LEU A 1 195 ? 26.846 -0.230 -25.250 1.00 54.16 195 LEU A O 1
ATOM 1594 N N . THR A 1 196 ? 26.226 -1.227 -27.159 1.00 47.44 196 THR A N 1
ATOM 1595 C CA . THR A 1 196 ? 27.417 -0.942 -27.973 1.00 47.44 196 THR A CA 1
ATOM 1596 C C . THR A 1 196 ? 27.494 0.498 -28.493 1.00 47.44 196 THR A C 1
ATOM 1598 O O . THR A 1 196 ? 28.579 0.917 -28.888 1.00 47.44 196 THR A O 1
ATOM 1601 N N . ASP A 1 197 ? 26.413 1.283 -28.429 1.00 46.22 197 ASP A N 1
ATOM 1602 C CA . ASP A 1 197 ? 26.417 2.698 -28.847 1.00 46.22 197 ASP A CA 1
ATOM 1603 C C . ASP A 1 197 ? 26.949 3.660 -27.768 1.00 46.22 197 ASP A C 1
ATOM 1605 O O . ASP A 1 197 ? 27.206 4.836 -28.037 1.00 46.22 197 ASP A O 1
ATOM 1609 N N . TYR A 1 198 ? 27.195 3.167 -26.550 1.00 43.34 198 TYR A N 1
ATOM 1610 C CA . TYR A 1 198 ? 28.058 3.858 -25.596 1.00 43.34 198 TYR A CA 1
ATOM 1611 C C . TYR A 1 198 ? 29.500 3.422 -25.841 1.00 43.34 198 TYR A C 1
ATOM 1613 O O . TYR A 1 198 ? 30.012 2.496 -25.211 1.00 43.34 198 TYR A O 1
ATOM 1621 N N . ALA A 1 199 ? 30.171 4.121 -26.759 1.00 40.19 199 ALA A N 1
ATOM 1622 C CA . ALA A 1 199 ? 31.623 4.081 -26.839 1.00 40.19 199 ALA A CA 1
ATOM 1623 C C . ALA A 1 199 ? 32.201 4.297 -25.425 1.00 40.19 199 ALA A C 1
ATOM 1625 O O . ALA A 1 199 ? 31.795 5.248 -24.743 1.00 40.19 199 ALA A O 1
ATOM 1626 N N . PRO A 1 200 ? 33.125 3.448 -24.943 1.00 44.19 200 PRO A N 1
ATOM 1627 C CA . PRO A 1 200 ? 33.807 3.741 -23.701 1.00 44.19 200 PRO A CA 1
ATOM 1628 C C . PRO A 1 200 ? 34.552 5.061 -23.904 1.00 44.19 200 PRO A C 1
ATOM 1630 O O . PRO A 1 200 ? 35.426 5.163 -24.763 1.00 44.19 200 PRO A O 1
ATOM 1633 N N . LEU A 1 201 ? 34.215 6.075 -23.104 1.00 47.28 201 LEU A N 1
ATOM 1634 C CA . LEU A 1 201 ? 35.073 7.235 -22.869 1.00 47.28 201 LEU A CA 1
ATOM 1635 C C . LEU A 1 201 ? 36.321 6.759 -22.106 1.00 47.28 201 LEU A C 1
ATOM 1637 O O . LEU A 1 201 ? 36.538 7.105 -20.950 1.00 47.28 201 LEU A O 1
ATOM 1641 N N . MET A 1 202 ? 37.118 5.901 -22.736 1.00 40.41 202 MET A N 1
ATOM 1642 C CA . MET A 1 202 ? 38.495 5.661 -22.346 1.00 40.41 202 MET A CA 1
ATOM 1643 C C . MET A 1 202 ? 39.300 6.765 -23.031 1.00 40.41 202 MET A C 1
ATOM 1645 O O . MET A 1 202 ? 39.305 6.818 -24.264 1.00 40.41 202 MET A O 1
ATOM 1649 N N . PRO A 1 203 ? 39.941 7.685 -22.289 1.00 44.59 203 PRO A N 1
ATOM 1650 C CA . PRO A 1 203 ? 40.875 8.606 -22.910 1.00 44.59 203 PRO A CA 1
ATOM 1651 C C . PRO A 1 203 ? 41.960 7.765 -23.585 1.00 44.59 203 PRO A C 1
ATOM 1653 O O . PRO A 1 203 ? 42.539 6.872 -22.965 1.00 44.59 203 PRO A O 1
ATOM 1656 N N . ALA A 1 204 ? 42.186 8.015 -24.875 1.00 40.88 204 ALA A N 1
ATOM 1657 C CA . ALA A 1 204 ? 43.279 7.399 -25.603 1.00 40.88 204 ALA A CA 1
ATOM 1658 C C . ALA A 1 204 ? 44.576 7.706 -24.847 1.00 40.88 204 ALA A C 1
ATOM 1660 O O . ALA A 1 204 ? 44.963 8.869 -24.724 1.00 40.88 204 ALA A O 1
ATOM 1661 N N . GLY A 1 205 ? 45.204 6.663 -24.303 1.00 43.12 205 GLY A N 1
ATOM 1662 C CA . GLY A 1 205 ? 46.530 6.768 -23.722 1.00 43.12 205 GLY A CA 1
ATOM 1663 C C . GLY A 1 205 ? 47.486 7.349 -24.759 1.00 43.12 205 GLY A C 1
ATOM 1664 O O . GLY A 1 205 ? 47.615 6.815 -25.863 1.00 43.12 205 GLY A O 1
ATOM 1665 N N . LYS A 1 206 ? 48.118 8.458 -24.394 1.00 37.12 206 LYS A N 1
ATOM 1666 C CA . LYS A 1 206 ? 49.425 8.862 -24.895 1.00 37.12 206 LYS A CA 1
ATOM 1667 C C . LYS A 1 206 ? 50.382 8.824 -23.721 1.00 37.12 206 LYS A C 1
ATOM 1669 O O . LYS A 1 206 ? 49.949 9.253 -22.627 1.00 37.12 206 LYS A O 1
#

Sequence (206 aa):
MLTLGVACWAFGTQAQTFDTRLLSQYDASVLRELYPVCRHTTVSAEQQVRLAERIRQENLRFAELIRCDGGVLAPASETELERMRDNALREILTEEQLLQYYRYEALPAAYARGREAKKIVSKQLQLTYMELKYVNNAFFVIEQETQAAKKFWRGNPAEARDRIRSVYEREIAQLEAKSGIRIDKQMRAVRVVELTDYAPLMPAGK